Protein AF-D2W0H5-F1 (afdb_monomer)

Organism: Naegleria gruberi (NCBI:txid5762)

Foldseek 3Di:
DDDDDDDDDDDDDDDDDDDDDDDDDDDDDDDDDDDPPPPPPDDPPVQDPPPPDVDRDRDDPAPLQVCLPDPVSLVVVVVVLVVLLVVQLVVVCVVCVVPHHDDPLNSLLVSLLVSLLCCLVVLCCQAPVDFDGPPCPPPPDDPRRQHGNLCPHPSNDPPDPSLVSSLVVSVVSLVSSCVSNDPPVVSNVVSVVSSCVSNVCSDPVCNVPDVPPPPD

Secondary structure (DSSP, 8-state):
----------------------------------------S------------SS-------TTTHHHHSHHHHHHHHHHHHHHHHHHHHHHHHHHHHHS---HHHHHHHHHHHHHHHHHHHHHIIIII-BS-TT--STT--GGGGSBHHHHGGGG-TT-HHHHHHHHHHHHHHHHHHHHHTT-HHHHHHHHHHHHHHHHHHSGGGTT--TT-TT-

Nearest PDB structures (foldseek):
  7k0q-assembly1_D  TM=8.869E-01  e=2.406E-07  Homo sapiens
  7yj2-assembly1_D  TM=8.965E-01  e=3.406E-07  Homo sapiens
  7yjk-assembly1_D  TM=8.860E-01  e=7.170E-07  Arabidopsis thaliana
  7k0m-assembly1_D  TM=8.286E-01  e=5.594E-07  Homo sapiens
  7cqk-assembly1_A  TM=8.767E-01  e=5.657E-05  Homo sapiens

Sequence (216 aa):
MRKNLTVNTSPSNNSSSSNLDVPAGTSPTHSPSLFKSQMTRSESQSFLTISATNEGEIVSTNFNVQPFGATVAWVVYGLVIALAYWAIHFALVLYGKAFGDLQDTTRKVYTWTILNLLHSLITFVLFHWKKGSPYDYSMGYNDHSRLTLWEQLDDQKQFTPTRKFMFVVPCVLLLLTSYFVGDNMLLLFVNVVATVVVVLAKLPSFHKRRIFGINK

Structure (mmCIF, N/CA/C/O backbone):
data_AF-D2W0H5-F1
#
_entry.id   AF-D2W0H5-F1
#
loop_
_atom_site.group_PDB
_atom_site.id
_atom_site.type_symbol
_atom_site.label_atom_id
_atom_site.label_alt_id
_atom_site.label_comp_id
_atom_site.label_asym_id
_atom_site.label_entity_id
_atom_site.label_seq_id
_atom_site.pdbx_PDB_ins_code
_atom_site.Cartn_x
_atom_site.Cartn_y
_atom_site.Cartn_z
_atom_site.occupancy
_atom_site.B_iso_or_equiv
_atom_site.auth_seq_id
_atom_site.auth_comp_id
_atom_site.auth_asym_id
_atom_site.auth_atom_id
_atom_site.pdbx_PDB_model_num
ATOM 1 N N . MET A 1 1 ? 33.669 42.040 -51.171 1.00 41.09 1 MET A N 1
ATOM 2 C CA . MET A 1 1 ? 33.643 40.561 -51.247 1.00 41.09 1 MET A CA 1
ATOM 3 C C . MET A 1 1 ? 34.887 40.089 -51.991 1.00 41.09 1 MET A C 1
ATOM 5 O O . MET A 1 1 ? 35.199 40.653 -53.031 1.00 41.09 1 MET A O 1
ATOM 9 N N . ARG A 1 2 ? 35.652 39.167 -51.391 1.00 37.50 2 ARG A N 1
ATOM 10 C CA . ARG A 1 2 ? 36.972 38.687 -51.848 1.00 37.50 2 ARG A CA 1
ATOM 11 C C . ARG A 1 2 ? 36.876 37.838 -53.124 1.00 37.50 2 ARG A C 1
ATOM 13 O O . ARG A 1 2 ? 35.953 37.045 -53.262 1.00 37.50 2 ARG A O 1
ATOM 20 N N . LYS A 1 3 ? 37.882 37.988 -53.994 1.00 39.03 3 LYS A N 1
ATOM 21 C CA . LYS A 1 3 ? 38.249 37.070 -55.085 1.00 39.03 3 LYS A CA 1
ATOM 22 C C . LYS A 1 3 ? 38.906 35.797 -54.530 1.00 39.03 3 LYS A C 1
ATOM 24 O O . LYS A 1 3 ? 39.542 35.878 -53.479 1.00 39.03 3 LYS A O 1
ATOM 29 N N . ASN A 1 4 ? 38.779 34.696 -55.281 1.00 32.81 4 ASN A N 1
ATOM 30 C CA . ASN A 1 4 ? 39.801 33.690 -55.664 1.00 32.81 4 ASN A CA 1
ATOM 31 C C . ASN A 1 4 ? 39.071 32.362 -55.953 1.00 32.81 4 ASN A C 1
ATOM 33 O O . ASN A 1 4 ? 38.371 31.863 -55.084 1.00 32.81 4 ASN A O 1
ATOM 37 N N . LEU A 1 5 ? 38.959 31.899 -57.202 1.00 36.62 5 LEU A N 1
ATOM 38 C CA . LEU A 1 5 ? 39.940 31.336 -58.154 1.00 36.62 5 LEU A CA 1
ATOM 39 C C . LEU A 1 5 ? 39.735 29.811 -58.280 1.00 36.62 5 LEU A C 1
ATOM 41 O O . LEU A 1 5 ? 39.831 29.054 -57.324 1.00 36.62 5 LEU A O 1
ATOM 45 N N . THR A 1 6 ? 39.392 29.457 -59.514 1.00 37.97 6 THR A N 1
ATOM 46 C CA . THR A 1 6 ? 39.113 28.186 -60.200 1.00 37.97 6 THR A CA 1
ATOM 47 C C . THR A 1 6 ? 40.138 27.062 -60.044 1.00 37.97 6 THR A C 1
ATOM 49 O O . THR A 1 6 ? 41.326 27.361 -60.092 1.00 37.97 6 THR A O 1
ATOM 52 N N . VAL A 1 7 ? 39.683 25.798 -60.126 1.00 38.97 7 VAL A N 1
ATOM 53 C CA . VAL A 1 7 ? 40.327 24.722 -60.920 1.00 38.97 7 VAL A CA 1
ATOM 54 C C . VAL A 1 7 ? 39.250 23.789 -61.528 1.00 38.97 7 VAL A C 1
ATOM 56 O O . VAL A 1 7 ? 38.402 23.264 -60.814 1.00 38.97 7 VAL A O 1
ATOM 59 N N . ASN A 1 8 ? 39.305 23.651 -62.863 1.00 33.16 8 ASN A N 1
ATOM 60 C CA . ASN A 1 8 ? 38.587 22.727 -63.771 1.00 33.16 8 ASN A CA 1
ATOM 61 C C . ASN A 1 8 ? 39.071 21.261 -63.580 1.00 33.16 8 ASN A C 1
ATOM 63 O O . ASN A 1 8 ? 40.156 21.074 -63.050 1.00 33.16 8 ASN A O 1
ATOM 67 N N . THR A 1 9 ? 38.390 20.176 -63.980 1.00 35.69 9 THR A N 1
ATOM 68 C CA . THR A 1 9 ? 37.996 19.791 -65.355 1.00 35.69 9 THR A CA 1
ATOM 69 C C . THR A 1 9 ? 37.008 18.606 -65.375 1.00 35.69 9 THR A C 1
ATOM 71 O O . THR A 1 9 ? 36.999 17.752 -64.494 1.00 35.69 9 THR A O 1
ATOM 74 N N . SER A 1 10 ? 36.208 18.575 -66.445 1.00 36.94 10 SER A N 1
ATOM 75 C CA . SER A 1 10 ? 35.227 17.559 -66.867 1.00 36.94 10 SER A CA 1
ATOM 76 C C . SER A 1 10 ? 35.855 16.317 -67.555 1.00 36.94 10 SER A C 1
ATOM 78 O O . SER A 1 10 ? 37.063 16.314 -67.794 1.00 36.94 10 SER A O 1
ATOM 80 N N . PRO A 1 11 ? 35.058 15.266 -67.872 1.00 51.06 11 PRO A N 1
ATOM 81 C CA . PRO A 1 11 ? 35.504 13.875 -68.014 1.00 51.06 11 PRO A CA 1
ATOM 82 C C . PRO A 1 11 ? 35.737 13.435 -69.470 1.00 51.06 11 PRO A C 1
ATOM 84 O O . PRO A 1 11 ? 35.263 14.079 -70.405 1.00 51.06 11 PRO A O 1
ATOM 87 N N . SER A 1 12 ? 36.378 12.279 -69.673 1.00 32.50 12 SER A N 1
ATOM 88 C CA . SER A 1 12 ? 36.356 11.585 -70.966 1.00 32.50 12 SER A CA 1
ATOM 89 C C . SER A 1 12 ? 36.262 10.062 -70.829 1.00 32.50 12 SER A C 1
ATOM 91 O O . SER A 1 12 ? 36.906 9.423 -70.001 1.00 32.50 12 SER A O 1
ATOM 93 N N . ASN A 1 13 ? 35.382 9.523 -71.671 1.00 31.33 13 ASN A N 1
ATOM 94 C CA . ASN A 1 13 ? 35.029 8.126 -71.864 1.00 31.33 13 ASN A CA 1
ATOM 95 C C . ASN A 1 13 ? 36.021 7.387 -72.783 1.00 31.33 13 ASN A C 1
ATOM 97 O O . ASN A 1 13 ? 36.498 7.954 -73.760 1.00 31.33 13 ASN A O 1
ATOM 101 N N . ASN A 1 14 ? 36.089 6.074 -72.543 1.00 31.95 14 ASN A N 1
ATOM 102 C CA . ASN A 1 14 ? 36.120 4.952 -73.493 1.00 31.95 14 ASN A CA 1
ATOM 103 C C . ASN A 1 14 ? 37.321 4.634 -74.403 1.00 31.95 14 ASN A C 1
ATOM 105 O O . ASN A 1 14 ? 37.997 5.484 -74.969 1.00 31.95 14 ASN A O 1
ATOM 109 N N . SER A 1 15 ? 37.360 3.315 -74.667 1.00 29.75 15 SER A N 1
ATOM 110 C CA . SER A 1 15 ? 38.155 2.504 -75.605 1.00 29.75 15 SER A CA 1
ATOM 111 C C . SER A 1 15 ? 39.581 2.199 -75.123 1.00 29.75 15 SER A C 1
ATOM 113 O O . SER A 1 15 ? 40.306 3.085 -74.704 1.00 29.75 15 SER A O 1
ATOM 115 N N . SER A 1 16 ? 40.066 0.955 -75.114 1.00 30.39 16 SER A N 1
ATOM 116 C CA . SER A 1 16 ? 40.042 0.003 -76.228 1.00 30.39 16 SER A CA 1
ATOM 117 C C . SER A 1 16 ? 40.361 -1.432 -75.775 1.00 30.39 16 SER A C 1
ATOM 119 O O . SER A 1 16 ? 41.092 -1.653 -74.816 1.00 30.39 16 SER A O 1
ATOM 121 N N . SER A 1 17 ? 39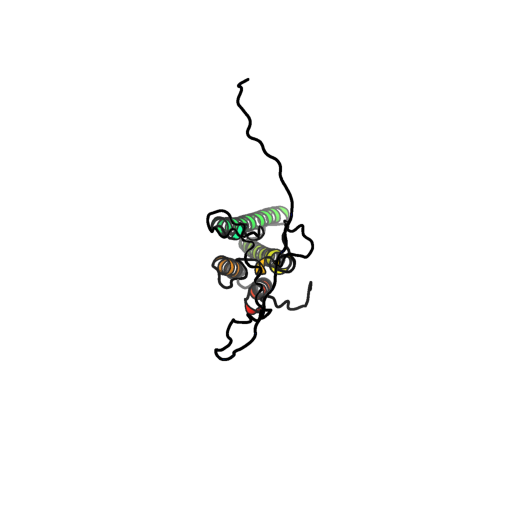.835 -2.390 -76.532 1.00 32.34 17 SER A N 1
ATOM 122 C CA . SER A 1 17 ? 40.118 -3.830 -76.552 1.00 32.34 17 SER A CA 1
ATOM 123 C C . SER A 1 17 ? 41.554 -4.198 -76.957 1.00 32.34 17 SER A C 1
ATOM 125 O O . SER A 1 17 ? 42.107 -3.543 -77.837 1.00 32.34 17 SER A O 1
ATOM 127 N N . SER A 1 18 ? 42.087 -5.327 -76.463 1.00 31.36 18 SER A N 1
ATOM 128 C CA . SER A 1 18 ? 42.825 -6.314 -77.288 1.00 31.36 18 SER A CA 1
ATOM 129 C C . SER A 1 18 ? 43.210 -7.605 -76.529 1.00 31.36 18 SER A C 1
ATOM 131 O O . SER A 1 18 ? 43.764 -7.539 -75.440 1.00 31.36 18 SER A O 1
ATOM 133 N N . ASN A 1 19 ? 42.923 -8.739 -77.193 1.00 29.86 19 ASN A N 1
ATOM 134 C CA . ASN A 1 19 ? 43.661 -10.020 -77.301 1.00 29.86 19 ASN A CA 1
ATOM 135 C C . ASN A 1 19 ? 43.874 -10.890 -76.036 1.00 29.86 19 ASN A C 1
ATOM 137 O O . ASN A 1 19 ? 44.466 -10.459 -75.059 1.00 29.86 19 ASN A O 1
ATOM 141 N N . LEU A 1 20 ? 43.229 -12.068 -75.951 1.00 33.28 20 LEU A N 1
ATOM 142 C CA . LEU A 1 20 ? 43.672 -13.402 -76.438 1.00 33.28 20 LEU A CA 1
ATOM 143 C C . LEU A 1 20 ? 44.915 -13.938 -75.703 1.00 33.28 20 LEU A C 1
ATOM 145 O O . LEU A 1 20 ? 46.007 -13.442 -75.930 1.00 33.28 20 LEU A O 1
ATOM 149 N N . ASP A 1 21 ? 44.726 -14.948 -74.839 1.00 32.62 21 ASP A N 1
ATOM 150 C CA . ASP A 1 21 ? 45.320 -16.291 -74.998 1.00 32.62 21 ASP A CA 1
ATOM 151 C C . ASP A 1 21 ? 45.020 -17.211 -73.795 1.00 32.62 21 ASP A C 1
ATOM 153 O O . ASP A 1 21 ? 45.112 -16.827 -72.631 1.00 32.62 21 ASP A O 1
ATOM 157 N N . VAL A 1 22 ? 44.649 -18.456 -74.107 1.00 40.16 22 VAL A N 1
ATOM 158 C CA . VAL A 1 22 ? 44.476 -19.593 -73.186 1.00 40.16 22 VAL A CA 1
ATOM 159 C C . VAL A 1 22 ? 45.555 -20.621 -73.529 1.00 40.16 22 VAL A C 1
ATOM 161 O O . VAL A 1 22 ? 45.754 -20.909 -74.709 1.00 40.16 22 VAL A O 1
ATOM 164 N N . PRO A 1 23 ? 46.191 -21.254 -72.527 1.00 44.06 23 PRO A N 1
ATOM 165 C CA . PRO A 1 23 ? 46.254 -22.715 -72.557 1.00 44.06 23 PRO A CA 1
ATOM 166 C C . PRO A 1 23 ? 46.017 -23.380 -71.190 1.00 44.06 23 PRO A C 1
ATOM 168 O O . PRO A 1 23 ? 46.121 -22.782 -70.123 1.00 44.06 23 PRO A O 1
ATOM 171 N N . ALA A 1 24 ? 45.652 -24.657 -71.274 1.00 33.66 24 ALA A N 1
ATOM 172 C CA . ALA A 1 24 ? 45.162 -25.518 -70.208 1.00 33.66 24 ALA A CA 1
ATOM 173 C C . ALA A 1 24 ? 46.262 -26.210 -69.376 1.00 33.66 24 ALA A C 1
ATOM 175 O O . ALA A 1 24 ? 47.327 -26.532 -69.894 1.00 33.66 24 ALA A O 1
ATOM 176 N N . GLY A 1 25 ? 45.906 -26.592 -68.139 1.00 29.30 25 GLY A N 1
ATOM 177 C CA . GLY A 1 25 ? 46.403 -27.817 -67.497 1.00 29.30 25 GLY A CA 1
ATOM 178 C C . GLY A 1 25 ? 47.062 -27.657 -66.124 1.00 29.30 25 GLY A C 1
ATOM 179 O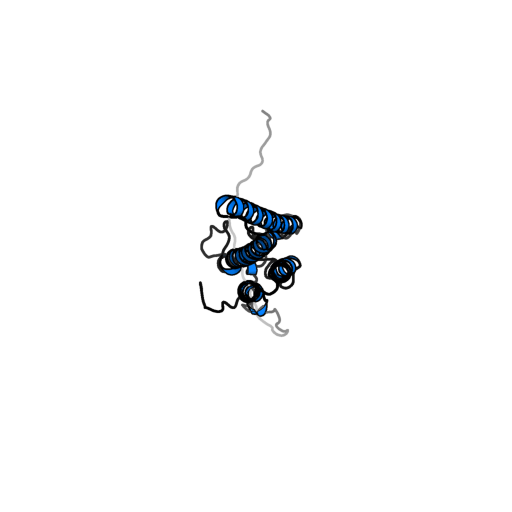 O . GLY A 1 25 ? 48.218 -27.264 -66.051 1.00 29.30 25 GLY A O 1
ATOM 180 N N . THR A 1 26 ? 46.348 -28.048 -65.055 1.00 31.11 26 THR A N 1
ATOM 181 C CA . THR A 1 26 ? 46.744 -28.995 -63.974 1.00 31.11 26 THR A CA 1
ATOM 182 C C . THR A 1 26 ? 45.921 -28.769 -62.687 1.00 31.11 26 THR A C 1
ATOM 184 O O . THR A 1 26 ? 45.665 -27.653 -62.256 1.00 31.11 26 THR A O 1
ATOM 187 N N . SER A 1 27 ? 45.465 -29.864 -62.079 1.00 32.44 27 SER A N 1
ATOM 188 C CA . SER A 1 27 ? 44.994 -30.013 -60.683 1.00 32.44 27 SER A CA 1
ATOM 189 C C . SER A 1 27 ? 45.917 -31.068 -60.032 1.00 32.44 27 SER A C 1
ATOM 191 O O . SER A 1 27 ? 46.478 -31.839 -60.818 1.00 32.44 27 SER A O 1
ATOM 193 N N . PRO A 1 28 ? 46.092 -31.200 -58.688 1.00 43.84 28 PRO A N 1
ATOM 194 C CA . PRO A 1 28 ? 45.080 -31.027 -57.630 1.00 43.84 28 PRO A CA 1
ATOM 195 C C . PRO A 1 28 ? 45.593 -30.461 -56.266 1.00 43.84 28 PRO A C 1
ATOM 197 O O . PRO A 1 28 ? 46.730 -30.028 -56.135 1.00 43.84 28 PRO A O 1
ATOM 200 N N . THR A 1 29 ? 44.726 -30.554 -55.238 1.00 28.69 29 THR A N 1
ATOM 201 C CA . THR A 1 29 ? 44.939 -30.513 -53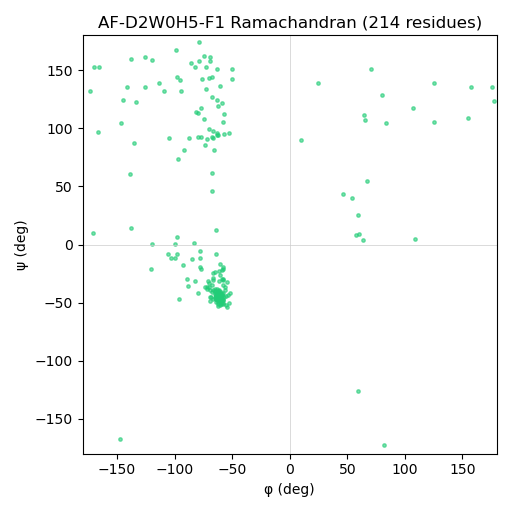.762 1.00 28.69 29 THR A CA 1
ATOM 202 C C . THR A 1 29 ? 45.045 -29.160 -53.030 1.00 28.69 29 THR A C 1
ATOM 204 O O . THR A 1 29 ? 46.086 -28.525 -53.033 1.00 28.69 29 THR A O 1
ATOM 207 N N . HIS A 1 30 ? 43.981 -28.754 -52.309 1.00 32.78 30 HIS A N 1
ATOM 208 C CA . HIS A 1 30 ? 43.869 -28.831 -50.833 1.00 32.78 30 HIS A CA 1
ATOM 209 C C . HIS A 1 30 ? 42.537 -28.219 -50.312 1.00 32.78 30 HIS A C 1
ATOM 211 O O . HIS A 1 30 ? 42.208 -27.074 -50.585 1.00 32.78 30 HIS A O 1
ATOM 217 N N . SER A 1 31 ? 41.797 -29.061 -49.582 1.00 33.50 31 SER A N 1
ATOM 218 C CA . SER A 1 31 ? 40.722 -28.910 -48.576 1.00 33.50 31 SER A CA 1
ATOM 219 C C . SER A 1 31 ? 39.784 -27.676 -48.478 1.00 33.50 31 SER A C 1
ATOM 221 O O . SER A 1 31 ? 40.233 -26.533 -48.467 1.00 33.50 31 SER A O 1
ATOM 223 N N . PRO A 1 32 ? 38.472 -27.908 -48.226 1.00 46.28 32 PRO A N 1
ATOM 224 C CA . PRO A 1 32 ? 37.462 -26.877 -47.995 1.00 46.28 32 PRO A CA 1
ATOM 225 C C . PRO A 1 32 ? 37.264 -26.589 -46.496 1.00 46.28 32 PRO A C 1
ATOM 227 O O . PRO A 1 32 ? 37.025 -27.507 -45.717 1.00 46.28 32 PRO A O 1
ATOM 230 N N . SER A 1 33 ? 37.248 -25.321 -46.083 1.00 37.06 33 SER A N 1
ATOM 231 C CA . SER A 1 33 ? 36.537 -24.911 -44.860 1.00 37.06 33 SER A CA 1
ATOM 232 C C . SER A 1 33 ? 36.392 -23.393 -44.791 1.00 37.06 33 SER A C 1
ATOM 234 O O . SER A 1 33 ? 37.280 -22.693 -44.315 1.00 37.06 33 SER A O 1
ATOM 236 N N . LEU A 1 34 ? 35.239 -22.874 -45.207 1.00 36.91 34 LEU A N 1
ATOM 237 C CA . LEU A 1 34 ? 34.776 -21.571 -44.738 1.00 36.91 34 LEU A CA 1
ATOM 238 C C . LEU A 1 34 ? 33.299 -21.694 -44.385 1.00 36.91 34 LEU A C 1
ATOM 240 O O . LEU A 1 34 ? 32.398 -21.583 -45.210 1.00 36.91 34 LEU A O 1
ATOM 244 N N . PHE A 1 35 ? 33.130 -22.090 -43.125 1.00 37.34 35 PHE A N 1
ATOM 245 C CA . PHE A 1 35 ? 32.009 -21.859 -42.228 1.00 37.34 35 PHE A CA 1
ATOM 246 C C . PHE A 1 35 ? 30.767 -21.246 -42.892 1.00 37.34 35 PHE A C 1
ATOM 248 O O . PHE A 1 35 ? 30.565 -20.032 -42.924 1.00 37.34 35 PHE A O 1
ATOM 255 N N . LYS A 1 36 ? 29.878 -22.118 -43.373 1.00 38.12 36 LYS A N 1
ATOM 256 C CA . LYS A 1 36 ? 28.473 -21.773 -43.565 1.00 38.12 36 LYS A CA 1
ATOM 257 C C . LYS A 1 36 ? 27.906 -21.546 -42.165 1.00 38.12 36 LYS A C 1
ATOM 259 O O . LYS A 1 36 ? 27.506 -22.503 -41.510 1.00 38.12 36 LYS A O 1
ATOM 264 N N . SER A 1 37 ? 27.946 -20.302 -41.684 1.00 37.09 37 SER A N 1
ATOM 265 C CA . SER A 1 37 ? 27.249 -19.917 -40.458 1.00 37.09 37 SER A CA 1
ATOM 266 C C . SER A 1 37 ? 25.758 -20.135 -40.702 1.00 37.09 37 SER A C 1
ATOM 268 O O . SER A 1 37 ? 25.075 -19.322 -41.327 1.00 37.09 37 SER A O 1
ATOM 270 N N . GLN A 1 38 ? 25.276 -21.313 -40.310 1.00 35.78 38 GLN A N 1
ATOM 271 C CA . GLN A 1 38 ? 23.863 -21.568 -40.118 1.00 35.78 38 GLN A CA 1
ATOM 272 C C . GLN A 1 38 ? 23.390 -20.556 -39.080 1.00 35.78 38 GLN A C 1
ATOM 274 O O . GLN A 1 38 ? 23.675 -20.700 -37.896 1.00 35.78 38 GLN A O 1
ATOM 279 N N . MET A 1 39 ? 22.661 -19.532 -39.522 1.00 41.72 39 MET A N 1
ATOM 280 C CA . MET A 1 39 ? 21.805 -18.778 -38.618 1.00 41.72 39 MET A CA 1
ATOM 281 C C . MET A 1 39 ? 20.736 -19.741 -38.101 1.00 41.72 39 MET A C 1
ATOM 283 O O . MET A 1 39 ? 19.708 -19.973 -38.742 1.00 41.72 39 MET A O 1
ATOM 287 N N . THR A 1 40 ? 20.992 -20.331 -36.940 1.00 36.47 40 THR A N 1
ATOM 288 C CA . THR A 1 40 ? 19.966 -20.941 -36.109 1.00 36.47 40 THR A CA 1
ATOM 289 C C . THR A 1 40 ? 19.070 -19.820 -35.596 1.00 36.47 40 THR A C 1
ATOM 291 O O . THR A 1 40 ? 19.353 -19.095 -34.649 1.00 36.47 40 THR A O 1
ATOM 294 N N . ARG A 1 41 ? 17.957 -19.656 -36.303 1.00 51.44 41 ARG A N 1
ATOM 295 C CA . ARG A 1 41 ? 16.782 -18.881 -35.917 1.00 51.44 41 ARG A CA 1
ATOM 296 C C . ARG A 1 41 ? 16.295 -19.324 -34.530 1.00 51.44 41 ARG A C 1
ATOM 298 O O . ARG A 1 41 ? 15.555 -20.297 -34.461 1.00 51.44 41 ARG A O 1
ATOM 305 N N . SER A 1 42 ? 16.688 -18.628 -33.456 1.00 44.44 42 SER A N 1
ATOM 306 C CA . SER A 1 42 ? 15.999 -18.684 -32.148 1.00 44.44 42 SER A CA 1
ATOM 307 C C . SER A 1 42 ? 16.450 -17.656 -31.086 1.00 44.44 42 SER A C 1
ATOM 309 O O . SER A 1 42 ? 16.034 -17.788 -29.940 1.00 44.44 42 SER A O 1
ATOM 311 N N . GLU A 1 43 ? 17.263 -16.638 -31.379 1.00 48.19 43 GLU A N 1
ATOM 312 C CA . GLU A 1 43 ? 17.724 -15.708 -30.324 1.00 48.19 43 GLU A CA 1
ATOM 313 C C . GLU A 1 43 ? 17.723 -14.248 -30.776 1.00 48.19 43 GLU A C 1
ATOM 315 O O . GLU A 1 43 ? 18.735 -13.557 -30.778 1.00 48.19 43 GLU A O 1
ATOM 320 N N . SER A 1 44 ? 16.548 -13.743 -31.141 1.00 39.47 44 SER A N 1
ATOM 321 C CA . SER A 1 44 ? 16.323 -12.299 -31.221 1.00 39.47 44 SER A CA 1
ATOM 322 C C . SER A 1 44 ? 15.655 -11.849 -29.928 1.00 39.47 44 SER A C 1
ATOM 324 O O . SER A 1 44 ? 14.458 -11.594 -29.875 1.00 39.47 44 SER A O 1
ATOM 326 N N . GLN A 1 45 ? 16.451 -11.810 -28.861 1.00 42.75 45 GLN A N 1
ATOM 327 C CA . GLN A 1 45 ? 16.211 -10.906 -27.745 1.00 42.75 45 GLN A CA 1
ATOM 328 C C . GLN A 1 45 ? 16.334 -9.487 -28.313 1.00 42.75 45 GLN A C 1
ATOM 330 O O . GLN A 1 45 ? 17.438 -8.965 -28.457 1.00 42.75 45 GLN A O 1
ATOM 335 N N . SER A 1 46 ? 15.219 -8.864 -28.683 1.00 44.12 46 SER A N 1
ATOM 336 C CA . SER A 1 46 ? 15.100 -7.417 -28.918 1.00 44.12 46 SER A CA 1
ATOM 337 C C . SER A 1 46 ? 15.265 -6.687 -27.581 1.00 44.12 46 SER A C 1
ATOM 339 O O . SER A 1 46 ? 14.350 -6.062 -27.061 1.00 44.12 46 SER A O 1
ATOM 341 N N . PHE A 1 47 ? 16.437 -6.847 -26.971 1.00 48.75 47 PHE A N 1
ATOM 342 C CA . PHE A 1 47 ? 16.747 -6.362 -25.633 1.00 48.75 47 PHE A CA 1
ATOM 343 C C . PHE A 1 47 ? 17.378 -4.967 -25.653 1.00 48.75 47 PHE A C 1
ATOM 345 O O . PHE A 1 47 ? 17.343 -4.286 -24.641 1.00 48.75 47 PHE A O 1
ATOM 352 N N . LEU A 1 48 ? 17.912 -4.479 -26.774 1.00 43.44 48 LEU A N 1
ATOM 353 C CA . LEU A 1 48 ? 18.554 -3.165 -26.808 1.00 43.44 48 LEU A CA 1
ATOM 354 C C . LEU A 1 48 ? 18.333 -2.500 -28.166 1.00 43.44 48 LEU A C 1
ATOM 356 O O . LEU A 1 48 ? 19.000 -2.831 -29.145 1.00 43.44 48 LEU A O 1
ATOM 360 N N . THR A 1 49 ? 17.443 -1.511 -28.234 1.00 43.97 49 THR A N 1
ATOM 361 C CA . THR A 1 49 ? 17.625 -0.444 -29.223 1.00 43.97 49 THR A CA 1
ATOM 362 C C . THR A 1 49 ? 18.794 0.391 -28.723 1.00 43.97 49 THR A C 1
ATOM 364 O O . THR A 1 49 ? 18.626 1.288 -27.902 1.00 43.97 49 THR A O 1
ATOM 367 N N . ILE A 1 50 ? 19.997 0.027 -29.163 1.00 48.59 50 ILE A N 1
ATOM 368 C CA . ILE A 1 50 ? 21.217 0.795 -28.931 1.00 48.59 50 ILE A CA 1
ATOM 369 C C . ILE A 1 50 ? 21.070 2.095 -29.725 1.00 48.59 50 ILE A C 1
ATOM 371 O O . ILE A 1 50 ? 21.398 2.154 -30.909 1.00 48.59 50 ILE A O 1
ATOM 375 N N . SER A 1 51 ? 20.556 3.146 -29.091 1.00 45.91 51 SER A N 1
ATOM 376 C CA . SER A 1 51 ? 20.869 4.500 -29.533 1.00 45.91 51 SER A CA 1
ATOM 377 C C . SER A 1 51 ? 22.333 4.713 -29.184 1.00 45.91 51 SER A C 1
ATOM 379 O O . SER A 1 51 ? 22.670 4.919 -28.025 1.00 45.91 51 SER A O 1
ATOM 381 N N . ALA A 1 52 ? 23.208 4.561 -30.175 1.00 44.34 52 ALA A N 1
ATOM 382 C CA . ALA A 1 52 ? 24.634 4.812 -30.044 1.00 44.34 52 ALA A CA 1
ATOM 383 C C . ALA A 1 52 ? 24.870 6.309 -29.778 1.00 44.34 52 ALA A C 1
ATOM 385 O O . ALA A 1 52 ? 25.155 7.086 -30.685 1.00 44.34 52 ALA A O 1
ATOM 386 N N . THR A 1 53 ? 24.708 6.733 -28.530 1.00 48.09 53 THR A N 1
ATOM 387 C CA . THR A 1 53 ? 25.426 7.886 -27.995 1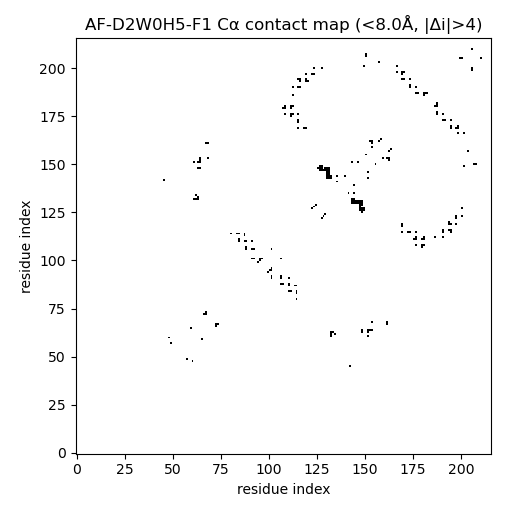.00 48.09 53 THR A CA 1
ATOM 388 C C . THR A 1 53 ? 26.852 7.425 -27.711 1.00 48.09 53 THR A C 1
ATOM 390 O O . THR A 1 53 ? 27.063 6.281 -27.322 1.00 48.09 53 THR A O 1
ATOM 393 N N . ASN A 1 54 ? 27.848 8.276 -27.961 1.00 49.59 54 ASN A N 1
ATOM 394 C CA . ASN A 1 54 ? 29.281 7.929 -27.963 1.00 49.59 54 ASN A CA 1
ATOM 395 C C . ASN A 1 54 ? 29.864 7.475 -26.604 1.00 49.59 54 ASN A C 1
ATOM 397 O O . ASN A 1 54 ? 31.074 7.344 -26.459 1.00 49.59 54 ASN A O 1
ATOM 401 N N . GLU A 1 55 ? 29.015 7.195 -25.628 1.00 57.03 55 GLU A N 1
ATOM 402 C CA . GLU A 1 55 ? 29.336 6.629 -24.330 1.00 57.03 55 GLU A CA 1
ATOM 403 C C . GLU A 1 55 ? 28.316 5.511 -24.113 1.00 57.03 55 GLU A C 1
ATOM 405 O O . GLU A 1 55 ? 27.120 5.757 -24.247 1.00 57.03 55 GLU A O 1
ATOM 410 N N . GLY A 1 56 ? 28.773 4.275 -23.890 1.00 51.78 56 GLY A N 1
ATOM 411 C CA . GLY A 1 56 ? 27.959 3.049 -23.855 1.00 51.78 56 GLY A CA 1
ATOM 412 C C . GLY A 1 56 ? 26.967 2.946 -22.688 1.00 51.78 56 GLY A C 1
ATOM 413 O O . GLY A 1 56 ? 26.900 1.911 -22.027 1.00 51.78 56 GLY A O 1
ATOM 414 N N . GLU A 1 57 ? 26.218 4.009 -22.413 1.00 49.97 57 GLU A N 1
ATOM 415 C CA . GLU A 1 57 ? 25.167 4.077 -21.413 1.00 49.97 57 GLU A CA 1
ATOM 416 C C . GLU A 1 57 ? 23.910 3.371 -21.934 1.00 49.97 57 GLU A C 1
ATOM 418 O O . GLU A 1 57 ? 23.302 3.756 -22.935 1.00 49.97 57 GLU A O 1
ATOM 423 N N . ILE A 1 58 ? 23.509 2.302 -21.245 1.00 55.12 58 ILE A N 1
ATOM 424 C CA . ILE A 1 58 ? 22.256 1.603 -21.528 1.00 55.12 58 ILE A CA 1
ATOM 425 C C . ILE A 1 58 ? 21.109 2.434 -20.947 1.00 55.12 58 ILE A C 1
ATOM 427 O O . ILE A 1 58 ? 20.747 2.290 -19.780 1.00 55.12 58 ILE A O 1
ATOM 431 N N . VAL A 1 59 ? 20.528 3.310 -21.765 1.00 56.72 59 VAL A N 1
ATOM 432 C CA . VAL A 1 59 ? 19.307 4.043 -21.411 1.00 56.72 59 VAL A CA 1
ATOM 433 C C . VAL A 1 59 ? 18.101 3.142 -21.671 1.00 56.72 59 VAL A C 1
ATOM 435 O O . VAL A 1 59 ? 17.794 2.807 -22.816 1.00 56.72 59 VAL A O 1
ATOM 438 N N . SER A 1 60 ? 17.387 2.743 -20.615 1.00 58.69 60 SER A N 1
ATOM 439 C CA . SER A 1 60 ? 16.148 1.972 -20.759 1.00 58.69 60 SER A CA 1
ATOM 440 C C . SER A 1 60 ? 15.094 2.798 -21.513 1.00 58.69 60 SER A C 1
ATOM 442 O O . SER A 1 60 ? 14.653 3.846 -21.028 1.00 58.69 60 SER A O 1
ATOM 444 N N . THR A 1 61 ? 14.642 2.316 -22.670 1.00 64.00 61 THR A N 1
ATOM 445 C CA . THR A 1 61 ? 13.628 2.988 -23.507 1.00 64.00 61 THR A CA 1
ATOM 446 C C . THR A 1 61 ? 12.198 2.806 -22.984 1.00 64.00 61 THR A C 1
ATOM 448 O O . THR A 1 61 ? 11.259 3.414 -23.499 1.00 64.00 61 THR A O 1
ATOM 451 N N . ASN A 1 62 ? 12.005 1.992 -21.939 1.00 69.75 62 ASN A N 1
ATOM 452 C CA . ASN A 1 62 ? 10.699 1.760 -21.336 1.00 69.75 62 ASN A CA 1
ATOM 453 C C . ASN A 1 62 ? 10.368 2.804 -20.254 1.00 69.75 62 ASN A C 1
ATOM 455 O O . ASN A 1 62 ? 10.634 2.618 -19.065 1.00 69.75 62 ASN A O 1
ATOM 459 N N . PHE A 1 63 ? 9.705 3.883 -20.670 1.00 74.75 63 PHE A N 1
ATOM 460 C CA . PHE A 1 63 ? 9.257 4.969 -19.791 1.00 74.75 63 PHE A CA 1
ATOM 461 C C . PHE A 1 63 ? 8.304 4.537 -18.661 1.00 74.75 63 PHE A C 1
ATOM 463 O O . PHE A 1 63 ? 8.237 5.217 -17.640 1.00 74.75 63 PHE A O 1
ATOM 470 N N . ASN A 1 64 ? 7.605 3.400 -18.775 1.00 75.38 64 ASN A N 1
ATOM 471 C CA . ASN A 1 64 ? 6.678 2.940 -17.732 1.00 75.38 64 ASN A CA 1
ATOM 472 C C . ASN A 1 64 ? 7.365 2.556 -16.428 1.00 75.38 64 ASN A C 1
ATOM 474 O O . ASN A 1 64 ? 6.754 2.615 -15.361 1.00 75.38 64 ASN A O 1
ATOM 478 N N . VAL A 1 65 ? 8.603 2.074 -16.533 1.00 76.94 65 VAL A N 1
ATOM 479 C CA . VAL A 1 65 ? 9.341 1.504 -15.403 1.00 76.94 65 VAL A CA 1
ATOM 480 C C . VAL A 1 65 ? 10.393 2.461 -14.856 1.00 76.94 65 VAL A C 1
ATOM 482 O O . VAL A 1 65 ? 10.864 2.264 -13.738 1.00 76.94 65 VAL A O 1
ATOM 485 N N . GLN A 1 66 ? 10.685 3.544 -15.585 1.00 78.88 66 GLN A N 1
ATOM 486 C CA . GLN A 1 66 ? 11.601 4.602 -15.154 1.00 78.88 66 GLN A CA 1
ATOM 487 C C . GLN A 1 66 ? 11.279 5.155 -13.758 1.00 78.88 66 GLN A C 1
ATOM 489 O O . GLN A 1 66 ? 12.214 5.287 -12.964 1.00 78.88 66 GLN A O 1
ATOM 494 N N . PRO A 1 67 ? 10.002 5.387 -13.376 1.00 78.88 67 PRO A N 1
ATOM 495 C CA . PRO A 1 67 ? 9.688 5.856 -12.034 1.00 78.88 67 PRO A CA 1
ATOM 496 C C . PRO A 1 67 ? 10.113 4.904 -10.923 1.00 78.88 67 PRO A C 1
ATOM 498 O O . PRO A 1 67 ? 10.138 5.356 -9.794 1.00 78.88 67 PRO A O 1
ATOM 501 N N . PHE A 1 68 ? 10.414 3.627 -11.195 1.00 77.00 68 PHE A N 1
ATOM 502 C CA . PHE A 1 68 ? 10.789 2.623 -10.191 1.00 77.00 68 PHE A CA 1
ATOM 503 C C . PHE A 1 68 ? 12.298 2.369 -10.086 1.00 77.00 68 PHE A C 1
ATOM 505 O O . PHE A 1 68 ? 12.727 1.712 -9.136 1.00 77.00 68 PHE A O 1
ATOM 512 N N . GLY A 1 69 ? 13.093 2.870 -11.039 1.00 70.94 69 GLY A N 1
ATOM 513 C CA . GLY A 1 69 ? 14.543 2.649 -11.091 1.00 70.94 69 GLY A CA 1
ATOM 514 C C . GLY A 1 69 ? 15.348 3.520 -10.122 1.00 70.94 69 GLY A C 1
ATOM 515 O O . GLY A 1 69 ? 16.478 3.183 -9.781 1.00 70.94 69 GLY A O 1
ATOM 516 N N . ALA A 1 70 ? 14.771 4.623 -9.643 1.00 77.81 70 ALA A N 1
ATOM 517 C CA . ALA A 1 70 ? 15.436 5.546 -8.729 1.00 77.81 70 ALA A CA 1
ATOM 518 C C . ALA A 1 70 ? 15.044 5.282 -7.266 1.00 77.81 70 ALA A C 1
ATOM 520 O O . ALA A 1 70 ? 13.881 5.028 -6.966 1.00 77.81 70 ALA A O 1
ATOM 521 N N . THR A 1 71 ? 15.975 5.443 -6.321 1.00 80.12 71 THR A N 1
ATOM 522 C CA . THR A 1 71 ? 15.714 5.285 -4.872 1.00 80.12 71 THR A CA 1
ATOM 523 C C . THR A 1 71 ? 14.551 6.155 -4.375 1.00 80.12 71 THR A C 1
ATOM 525 O O . THR A 1 71 ?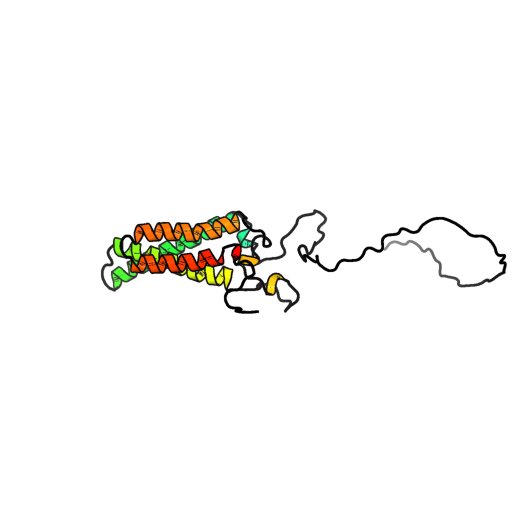 13.791 5.752 -3.494 1.00 80.12 71 THR A O 1
ATOM 528 N N . VAL A 1 72 ? 14.362 7.334 -4.982 1.00 82.69 72 VAL A N 1
ATOM 529 C CA . VAL A 1 72 ? 13.246 8.247 -4.681 1.00 82.69 72 VAL A CA 1
ATOM 530 C C . VAL A 1 72 ? 11.878 7.591 -4.896 1.00 82.69 72 VAL A C 1
ATOM 532 O O . VAL A 1 72 ? 10.937 7.891 -4.167 1.00 82.69 72 VAL A O 1
ATOM 535 N N . ALA A 1 73 ? 11.773 6.638 -5.822 1.00 85.88 73 ALA A N 1
ATOM 536 C CA . ALA A 1 73 ? 10.551 5.899 -6.107 1.00 85.88 73 ALA A CA 1
ATOM 537 C C . ALA A 1 73 ? 9.997 5.184 -4.879 1.00 85.88 73 ALA A C 1
ATOM 539 O O . ALA A 1 73 ? 8.799 5.224 -4.604 1.00 85.88 73 ALA A O 1
ATOM 540 N N . TRP A 1 74 ? 10.878 4.515 -4.134 1.00 86.75 74 TRP A N 1
ATOM 541 C CA . TRP A 1 74 ? 10.493 3.695 -2.990 1.00 86.75 74 TRP A CA 1
ATOM 542 C C . TRP A 1 74 ? 10.052 4.580 -1.826 1.00 86.75 74 TRP A C 1
ATOM 544 O O . TRP A 1 74 ? 9.084 4.261 -1.136 1.00 86.75 74 TRP A O 1
ATOM 554 N N . VAL A 1 75 ? 10.712 5.731 -1.665 1.00 89.69 75 VAL A N 1
ATOM 555 C CA . VAL A 1 75 ? 10.333 6.757 -0.686 1.00 89.69 75 VAL A CA 1
ATOM 556 C C . VAL A 1 75 ? 8.964 7.335 -1.027 1.00 89.69 75 VAL A C 1
ATOM 558 O O . VAL A 1 75 ? 8.082 7.350 -0.173 1.00 89.69 75 VAL A O 1
ATOM 561 N N . VAL A 1 76 ? 8.748 7.745 -2.280 1.00 91.06 76 VAL A N 1
ATOM 562 C CA . VAL A 1 76 ? 7.451 8.257 -2.746 1.00 91.06 76 VAL A CA 1
ATOM 563 C C . VAL A 1 76 ? 6.358 7.211 -2.552 1.00 91.06 76 VAL A C 1
ATOM 565 O O . VAL A 1 76 ? 5.282 7.538 -2.064 1.00 91.06 76 VAL A O 1
ATOM 568 N N . TYR A 1 77 ? 6.634 5.944 -2.855 1.00 92.56 77 TYR A N 1
ATOM 569 C CA . TYR A 1 77 ? 5.682 4.858 -2.645 1.00 92.56 77 TYR A CA 1
ATOM 570 C C . TYR A 1 77 ? 5.292 4.698 -1.168 1.00 92.56 77 TYR A C 1
ATOM 572 O O . TYR A 1 77 ? 4.106 4.619 -0.844 1.00 92.56 77 TYR A O 1
ATOM 580 N N . GLY A 1 78 ? 6.274 4.718 -0.260 1.00 93.69 78 GLY A N 1
ATOM 581 C CA . GLY A 1 78 ? 6.025 4.713 1.183 1.00 93.69 78 GLY A CA 1
ATOM 582 C C . GLY A 1 78 ? 5.218 5.930 1.647 1.00 93.69 78 GLY A C 1
ATOM 583 O O . GLY A 1 78 ? 4.274 5.781 2.422 1.00 93.69 78 GLY A O 1
ATOM 584 N N . LEU A 1 79 ? 5.526 7.121 1.121 1.00 95.00 79 LEU A N 1
ATOM 585 C CA . LEU A 1 79 ? 4.777 8.347 1.406 1.00 95.00 79 LEU A CA 1
ATOM 586 C C . LEU A 1 79 ? 3.329 8.262 0.920 1.00 95.00 79 LEU A C 1
ATOM 588 O O . LEU A 1 79 ? 2.431 8.660 1.651 1.00 95.00 79 LEU A O 1
ATOM 592 N N . VAL A 1 80 ? 3.076 7.703 -0.264 1.00 95.50 80 VAL A N 1
ATOM 593 C CA . VAL A 1 80 ? 1.711 7.502 -0.776 1.00 95.50 80 VAL A CA 1
ATOM 594 C C . VAL A 1 80 ? 0.910 6.590 0.154 1.00 95.50 80 VAL A C 1
ATOM 596 O O . VAL A 1 80 ? -0.235 6.908 0.468 1.00 95.50 80 VAL A O 1
ATOM 599 N N . ILE A 1 81 ? 1.504 5.501 0.653 1.00 96.38 81 ILE A N 1
ATOM 600 C CA . ILE A 1 81 ? 0.843 4.615 1.627 1.00 96.38 81 ILE A CA 1
ATOM 601 C C . ILE A 1 81 ? 0.568 5.357 2.940 1.00 96.38 81 ILE A C 1
ATOM 603 O O . ILE A 1 81 ? -0.533 5.255 3.482 1.00 96.38 81 ILE A O 1
ATOM 607 N N . ALA A 1 82 ? 1.531 6.135 3.439 1.00 96.50 82 ALA A N 1
ATOM 608 C CA . ALA A 1 82 ? 1.364 6.914 4.664 1.00 96.50 82 ALA A CA 1
ATOM 609 C C . ALA A 1 82 ? 0.270 7.987 4.523 1.00 96.50 82 ALA A C 1
ATOM 611 O O . ALA A 1 82 ? -0.579 8.129 5.401 1.00 96.50 82 ALA A O 1
ATOM 612 N N . LEU A 1 83 ? 0.240 8.715 3.407 1.00 97.69 83 LEU A N 1
ATOM 613 C CA . LEU A 1 83 ? -0.797 9.706 3.119 1.00 97.69 83 LEU A CA 1
ATOM 614 C C . LEU A 1 83 ? -2.171 9.049 2.960 1.00 97.69 83 LEU A C 1
ATOM 616 O O . LEU A 1 83 ? -3.152 9.572 3.482 1.00 97.69 83 LEU A O 1
ATOM 620 N N . ALA A 1 84 ? -2.246 7.886 2.307 1.00 97.31 84 ALA A N 1
ATOM 621 C CA . ALA A 1 84 ? -3.482 7.116 2.202 1.00 97.31 84 ALA A CA 1
ATOM 622 C C . ALA A 1 84 ? -3.995 6.678 3.582 1.00 97.31 84 ALA A C 1
ATOM 624 O O . ALA A 1 84 ? -5.185 6.823 3.860 1.00 97.31 84 ALA A O 1
ATOM 625 N N . TYR A 1 85 ? -3.107 6.217 4.471 1.00 97.00 85 TYR A N 1
ATOM 626 C CA . TYR A 1 85 ? -3.455 5.907 5.860 1.00 97.00 85 TYR A CA 1
ATOM 627 C C . TYR A 1 85 ? -4.086 7.116 6.560 1.00 97.00 85 TYR A C 1
ATOM 629 O O . TYR A 1 85 ? -5.182 7.006 7.110 1.00 97.00 85 TYR A O 1
ATOM 637 N N . TRP A 1 86 ? -3.429 8.280 6.508 1.00 97.31 86 TRP A N 1
ATOM 638 C CA . TRP A 1 86 ? -3.936 9.496 7.147 1.00 97.31 86 TRP A CA 1
ATOM 639 C C . TRP A 1 86 ? -5.259 9.959 6.541 1.00 97.31 86 TRP A C 1
ATOM 641 O O . TRP A 1 86 ? -6.171 10.316 7.284 1.00 97.31 86 TRP A O 1
ATOM 651 N N . ALA A 1 87 ? -5.403 9.897 5.217 1.00 97.88 87 ALA A N 1
ATOM 652 C CA . ALA A 1 87 ? -6.643 10.251 4.536 1.00 97.88 87 ALA A CA 1
ATOM 653 C C . ALA A 1 87 ? -7.817 9.373 4.999 1.00 97.88 87 ALA A C 1
ATOM 655 O O . ALA A 1 87 ? -8.866 9.899 5.372 1.00 97.88 87 ALA A O 1
ATOM 656 N N . ILE A 1 88 ? -7.630 8.049 5.045 1.00 97.69 88 ILE A N 1
ATOM 657 C CA . ILE A 1 88 ? -8.649 7.108 5.537 1.00 97.69 88 ILE A CA 1
ATOM 658 C C . ILE A 1 88 ? -8.943 7.370 7.020 1.00 97.69 88 ILE A C 1
ATOM 660 O O . ILE A 1 88 ? -10.107 7.414 7.420 1.00 97.69 88 ILE A O 1
ATOM 664 N N . HIS A 1 89 ? -7.906 7.582 7.834 1.00 95.19 89 HIS A N 1
ATOM 665 C CA . HIS A 1 89 ? -8.061 7.841 9.262 1.00 95.19 89 HIS A CA 1
ATOM 666 C C . HIS A 1 89 ? -8.903 9.094 9.522 1.00 95.19 89 HIS A C 1
ATOM 668 O O . HIS A 1 89 ? -9.882 9.032 10.266 1.00 95.19 89 HIS A O 1
ATOM 674 N N . PHE A 1 90 ? -8.561 10.219 8.886 1.00 96.69 90 PHE A N 1
ATOM 675 C CA . PHE A 1 90 ? -9.309 11.466 9.029 1.00 96.69 90 PHE A CA 1
ATOM 676 C C . PHE A 1 90 ? -10.729 11.344 8.478 1.00 96.69 90 PHE A C 1
ATOM 678 O O . PHE A 1 90 ? -11.658 11.832 9.118 1.00 96.69 90 PHE A O 1
ATOM 685 N N . ALA A 1 91 ? -10.932 10.634 7.365 1.00 96.44 91 ALA A N 1
ATOM 686 C CA . ALA A 1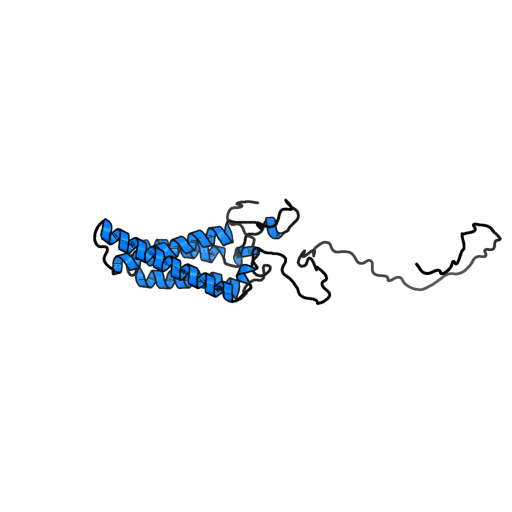 91 ? -12.272 10.363 6.849 1.00 96.44 91 ALA A CA 1
ATOM 687 C C . ALA A 1 91 ? -13.137 9.602 7.870 1.00 96.44 91 ALA A C 1
ATOM 689 O O . ALA A 1 91 ? -14.286 9.975 8.100 1.00 96.44 91 ALA A O 1
ATOM 690 N N . LEU A 1 92 ? -12.581 8.591 8.546 1.00 96.19 92 LEU A N 1
ATOM 691 C CA . LEU A 1 92 ? -13.293 7.852 9.593 1.00 96.19 92 LEU A CA 1
ATOM 692 C C . LEU A 1 92 ? -13.509 8.677 10.870 1.00 96.19 92 LEU A C 1
ATOM 694 O O . LEU A 1 92 ? -14.524 8.492 11.540 1.00 96.19 92 LEU A O 1
ATOM 698 N N . VAL A 1 93 ? -12.599 9.598 11.211 1.00 95.25 93 VAL A N 1
ATOM 699 C CA . VAL A 1 93 ? -12.821 10.567 12.301 1.00 95.25 93 VAL A CA 1
ATOM 700 C C . VAL A 1 93 ? -14.018 11.458 11.971 1.00 95.25 93 VAL A C 1
ATOM 702 O O . VAL A 1 93 ? -14.919 11.594 12.794 1.00 95.25 93 VAL A O 1
ATOM 705 N N . LEU A 1 94 ? -14.058 12.035 10.767 1.00 95.38 94 LEU A N 1
ATOM 706 C CA . LEU A 1 94 ? -15.168 12.883 10.326 1.00 95.38 94 LEU A CA 1
ATOM 707 C C . LEU A 1 94 ? -16.489 12.109 10.293 1.00 95.38 94 LEU A C 1
ATOM 709 O O . LEU A 1 94 ? -17.502 12.617 10.768 1.00 95.38 94 LEU A O 1
ATOM 713 N N . TYR A 1 95 ? -16.465 10.867 9.806 1.00 94.69 95 TYR A N 1
ATOM 714 C CA . TYR A 1 95 ? -17.629 9.984 9.821 1.00 94.69 95 TYR A CA 1
ATOM 715 C C . TYR A 1 95 ? -18.134 9.731 11.248 1.00 94.69 95 TYR A C 1
ATOM 717 O O . TYR A 1 95 ? -19.324 9.892 11.504 1.00 94.69 95 TYR A O 1
ATOM 725 N N . GLY A 1 96 ? -17.242 9.410 12.193 1.00 93.62 96 GLY A N 1
ATOM 726 C CA . GLY A 1 96 ? -17.619 9.216 13.596 1.00 93.62 96 GLY A CA 1
ATOM 727 C C . GLY A 1 96 ? -18.259 10.467 14.207 1.00 93.62 96 GLY A C 1
ATOM 728 O O . GLY A 1 96 ? -19.291 10.391 14.863 1.00 93.62 96 GLY A O 1
ATOM 729 N N . LYS A 1 97 ? -17.727 11.656 13.906 1.00 91.75 97 LYS A N 1
ATOM 730 C CA . LYS A 1 97 ? -18.326 12.913 14.385 1.00 91.75 97 LYS A CA 1
ATOM 731 C C . LYS A 1 97 ? -19.705 13.202 13.780 1.00 91.75 97 LYS A C 1
ATOM 733 O O . LYS A 1 97 ? -20.498 13.884 14.418 1.00 91.75 97 LYS A O 1
ATOM 738 N N . ALA A 1 98 ? -19.976 12.730 12.563 1.00 93.94 98 ALA A N 1
ATOM 739 C CA . ALA A 1 98 ? -21.226 12.995 11.851 1.00 93.94 98 ALA A CA 1
ATOM 740 C C . ALA A 1 98 ? -22.342 11.981 12.160 1.00 93.94 98 ALA A C 1
ATOM 742 O O . ALA A 1 98 ? -23.508 12.363 12.206 1.00 93.94 98 ALA A O 1
ATOM 743 N N . PHE A 1 99 ? -22.000 10.703 12.360 1.00 92.19 99 PHE A N 1
ATOM 744 C CA . PHE A 1 99 ? -22.973 9.601 12.445 1.00 92.19 99 PHE A CA 1
ATOM 745 C C . PHE A 1 99 ? -22.958 8.844 13.783 1.00 92.19 99 PHE A C 1
ATOM 747 O O . PHE A 1 99 ? -23.746 7.917 13.963 1.00 92.19 99 PHE A O 1
ATOM 754 N N . GLY A 1 100 ? -22.098 9.239 14.724 1.00 87.19 100 GLY A N 1
ATOM 755 C CA . GLY A 1 100 ? -21.965 8.631 16.048 1.00 87.19 100 GLY A CA 1
ATOM 756 C C . GLY A 1 100 ? -20.529 8.192 16.330 1.00 87.19 100 GLY A C 1
ATOM 757 O O . GLY A 1 100 ? -19.849 7.666 15.446 1.00 87.19 100 GLY A O 1
ATOM 758 N N . ASP A 1 101 ? -20.062 8.419 17.562 1.00 87.31 101 ASP A N 1
ATOM 759 C CA . ASP A 1 101 ? -18.655 8.245 17.924 1.00 87.31 101 ASP A CA 1
ATOM 760 C C . ASP A 1 101 ? -18.153 6.820 17.637 1.00 87.31 101 ASP A C 1
ATOM 762 O O . ASP A 1 101 ? -18.521 5.836 18.284 1.00 87.31 101 ASP A O 1
ATOM 766 N N . LEU A 1 102 ? -17.250 6.721 16.660 1.00 89.44 102 LEU A N 1
ATOM 767 C CA . LEU A 1 102 ? -16.485 5.512 16.390 1.00 89.44 102 LEU A CA 1
ATOM 768 C C . LEU A 1 102 ? -15.327 5.427 17.378 1.00 89.44 102 LEU A C 1
ATOM 770 O O . LEU A 1 102 ? -14.376 6.208 17.291 1.00 89.44 102 LEU A O 1
ATOM 774 N N . GLN A 1 103 ? -15.378 4.428 18.260 1.00 92.06 103 GLN A N 1
ATOM 775 C CA . GLN A 1 103 ? -14.283 4.122 19.179 1.00 92.06 103 GLN A CA 1
ATOM 776 C C . GLN A 1 103 ? -12.940 4.021 18.440 1.00 92.06 103 GLN A C 1
ATOM 778 O O . GLN A 1 103 ? -12.848 3.488 17.328 1.00 92.06 103 GLN A O 1
ATOM 783 N N . ASP A 1 104 ? -11.880 4.503 19.083 1.00 90.69 104 ASP A N 1
ATOM 784 C CA . ASP A 1 104 ? -10.538 4.582 18.499 1.00 90.69 104 ASP A CA 1
ATOM 785 C C . ASP A 1 104 ? -10.011 3.235 18.007 1.00 90.69 104 ASP A C 1
ATOM 787 O O . ASP A 1 104 ? -9.404 3.160 16.936 1.00 90.69 104 ASP A O 1
ATOM 791 N N . THR A 1 105 ? -10.279 2.164 18.754 1.00 91.69 105 THR A N 1
ATOM 792 C CA . THR A 1 105 ? -9.909 0.797 18.371 1.00 91.69 105 THR A CA 1
ATOM 793 C C . THR A 1 105 ? -10.603 0.388 17.075 1.00 91.69 105 THR A C 1
ATOM 795 O O . THR A 1 105 ? -9.938 0.007 16.113 1.00 91.69 105 THR A O 1
ATOM 798 N N . THR A 1 106 ? -11.923 0.563 16.998 1.00 92.94 106 THR A N 1
ATOM 799 C CA . THR A 1 106 ? -12.729 0.267 15.804 1.00 92.94 106 THR A CA 1
ATOM 800 C C . THR A 1 106 ? -12.253 1.061 14.589 1.00 92.94 106 THR A C 1
ATOM 802 O O . THR A 1 106 ? -12.107 0.520 13.492 1.00 92.94 106 THR A O 1
ATOM 805 N N . ARG A 1 107 ? -11.929 2.343 14.776 1.00 94.31 107 ARG A N 1
ATOM 806 C CA . ARG A 1 107 ? -11.406 3.195 13.703 1.00 94.31 107 ARG A CA 1
ATOM 807 C C . ARG A 1 107 ? -10.058 2.706 13.176 1.00 94.31 107 ARG A C 1
ATOM 809 O O . ARG A 1 107 ? -9.857 2.695 11.961 1.00 94.31 107 ARG A O 1
ATOM 816 N N . LYS A 1 108 ? -9.146 2.275 14.053 1.00 94.69 108 LYS A N 1
ATOM 817 C CA . LYS A 1 108 ? -7.855 1.686 13.651 1.00 94.69 108 LYS A CA 1
ATOM 818 C C . LYS A 1 108 ? -8.063 0.403 12.844 1.00 94.69 108 LY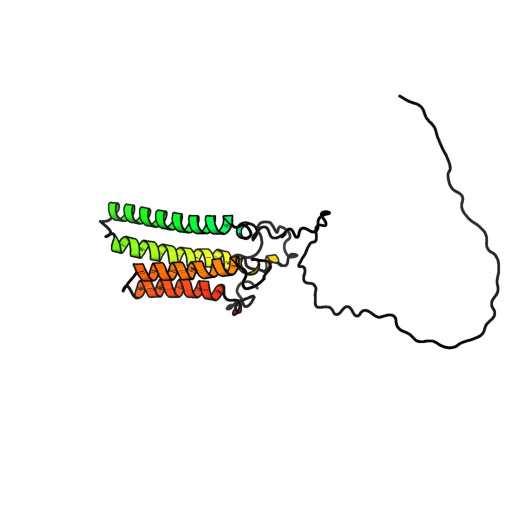S A C 1
ATOM 820 O O . LYS A 1 108 ? -7.491 0.295 11.762 1.00 94.69 108 LYS A O 1
ATOM 825 N N . VAL A 1 109 ? -8.926 -0.507 13.309 1.00 95.69 109 VAL A N 1
ATOM 826 C CA . VAL A 1 109 ? -9.275 -1.759 12.604 1.00 95.69 109 VAL A CA 1
ATOM 827 C C . VAL A 1 109 ? -9.717 -1.476 11.165 1.00 95.69 109 VAL A C 1
ATOM 829 O O . VAL A 1 109 ? -9.177 -2.059 10.218 1.00 95.69 109 VAL A O 1
ATOM 832 N N . TYR A 1 110 ? -10.652 -0.539 10.981 1.00 96.19 110 TYR A N 1
ATOM 833 C CA . TYR A 1 110 ? -11.136 -0.172 9.649 1.00 96.19 110 TYR A CA 1
ATOM 834 C C . TYR A 1 110 ? -10.086 0.559 8.813 1.00 96.19 110 TYR A C 1
ATOM 836 O O . TYR A 1 110 ? -9.972 0.272 7.626 1.00 96.19 110 TYR A O 1
ATOM 844 N N . THR A 1 111 ? -9.286 1.447 9.410 1.00 97.31 111 THR A N 1
ATOM 845 C CA . THR A 1 111 ? -8.225 2.170 8.686 1.00 97.31 111 THR A CA 1
ATOM 846 C C . THR A 1 111 ? -7.245 1.190 8.041 1.00 97.31 111 THR A C 1
ATOM 848 O O . THR A 1 111 ? -6.994 1.272 6.839 1.00 97.31 111 THR A O 1
ATOM 851 N N . TRP A 1 112 ? -6.736 0.227 8.815 1.00 97.38 112 TRP A N 1
ATOM 852 C CA . TRP A 1 112 ? -5.785 -0.771 8.320 1.00 97.38 112 TRP A CA 1
ATOM 853 C C . TRP A 1 112 ? -6.412 -1.734 7.315 1.00 97.38 112 TRP A C 1
ATOM 855 O O . TRP A 1 112 ? -5.813 -2.008 6.278 1.00 97.38 112 TRP A O 1
ATOM 865 N N . THR A 1 113 ? -7.645 -2.178 7.569 1.00 97.56 113 THR A N 1
ATOM 866 C CA . THR A 1 113 ? -8.377 -3.047 6.638 1.00 97.56 113 THR A CA 1
ATOM 867 C C . THR A 1 113 ? -8.596 -2.366 5.289 1.00 97.56 113 THR A C 1
ATOM 869 O O . THR A 1 113 ? -8.244 -2.919 4.250 1.00 97.56 113 THR A O 1
ATOM 872 N N . ILE A 1 114 ? -9.138 -1.146 5.282 1.00 97.75 114 ILE A N 1
ATOM 873 C CA . ILE A 1 114 ? -9.396 -0.400 4.044 1.00 97.75 114 ILE A CA 1
ATOM 874 C C . ILE A 1 114 ? -8.080 -0.145 3.304 1.00 97.75 114 ILE A C 1
ATOM 876 O O . ILE A 1 114 ? -8.019 -0.341 2.092 1.00 97.75 114 ILE A O 1
ATOM 880 N N . LEU A 1 115 ? -7.015 0.229 4.020 1.00 98.12 115 LEU A N 1
ATOM 881 C CA . LEU A 1 115 ? -5.702 0.461 3.423 1.00 98.12 115 LEU A CA 1
ATOM 882 C C . LEU A 1 115 ? -5.148 -0.797 2.740 1.00 98.12 115 LEU A C 1
ATOM 884 O O . LEU A 1 115 ? -4.710 -0.713 1.593 1.00 98.12 115 LEU A O 1
ATOM 888 N N . ASN A 1 116 ? -5.198 -1.957 3.400 1.00 97.75 116 ASN A N 1
ATOM 889 C CA . ASN A 1 116 ? -4.703 -3.214 2.837 1.00 97.75 116 ASN A CA 1
ATOM 890 C C . ASN A 1 116 ? -5.528 -3.683 1.628 1.00 97.75 116 ASN A C 1
ATOM 892 O O . ASN A 1 116 ? -4.958 -4.125 0.627 1.00 97.75 116 ASN A O 1
ATOM 896 N N . LEU A 1 117 ? -6.855 -3.528 1.669 1.00 97.75 117 LEU A N 1
ATOM 897 C CA . LEU A 1 117 ? -7.732 -3.878 0.547 1.00 97.75 117 LEU A CA 1
ATOM 898 C C . LEU A 1 117 ? -7.547 -2.947 -0.652 1.00 97.75 117 LEU A C 1
ATOM 900 O O . LEU A 1 117 ? -7.413 -3.426 -1.779 1.00 97.75 117 LEU A O 1
ATOM 904 N N . LEU A 1 118 ? -7.489 -1.631 -0.427 1.00 97.44 118 LEU A N 1
ATOM 905 C CA . LEU A 1 118 ? -7.238 -0.660 -1.492 1.00 97.44 118 LEU A CA 1
ATOM 906 C C . LEU A 1 118 ? -5.851 -0.854 -2.099 1.00 97.44 118 LEU A C 1
ATOM 908 O O . LEU A 1 118 ? -5.723 -0.867 -3.321 1.00 97.44 118 LEU A O 1
ATOM 912 N N . HIS A 1 119 ? -4.825 -1.058 -1.272 1.00 96.88 119 HIS A N 1
ATOM 913 C CA . HIS A 1 119 ? -3.478 -1.368 -1.748 1.00 96.88 119 HIS A CA 1
ATOM 914 C C . HIS A 1 119 ? -3.475 -2.632 -2.609 1.00 96.88 119 HIS A C 1
ATOM 916 O O . HIS A 1 119 ? -2.964 -2.609 -3.731 1.00 96.88 119 HIS A O 1
ATOM 922 N N . SER A 1 120 ? -4.112 -3.703 -2.133 1.00 96.06 120 SER A N 1
ATOM 923 C CA . SER A 1 120 ? -4.205 -4.965 -2.866 1.00 96.06 120 SER A CA 1
ATOM 924 C C . SER A 1 120 ? -4.900 -4.777 -4.218 1.00 96.06 120 SER A C 1
ATOM 926 O O . SER A 1 120 ? -4.352 -5.150 -5.255 1.00 96.06 120 SER A O 1
ATOM 928 N N . LEU A 1 121 ? -6.063 -4.123 -4.236 1.00 95.19 121 LEU A N 1
ATOM 929 C CA . LEU A 1 121 ? -6.832 -3.872 -5.454 1.00 95.19 121 LEU A CA 1
ATOM 930 C C . LEU A 1 121 ? -6.068 -2.993 -6.452 1.00 95.19 121 LEU A C 1
ATOM 932 O O . LEU A 1 121 ? -5.913 -3.359 -7.618 1.00 95.19 121 LEU A O 1
ATOM 936 N N . ILE A 1 122 ? -5.578 -1.836 -6.003 1.00 93.50 122 ILE A N 1
ATOM 937 C CA . ILE A 1 122 ? -4.903 -0.860 -6.863 1.00 93.50 122 ILE A CA 1
ATOM 938 C C . ILE A 1 122 ? -3.622 -1.469 -7.427 1.00 93.50 122 ILE A C 1
ATOM 940 O O . ILE A 1 122 ? -3.391 -1.407 -8.635 1.00 93.50 122 ILE A O 1
ATOM 944 N N . THR A 1 123 ? -2.801 -2.106 -6.589 1.00 92.06 123 THR A N 1
ATOM 945 C CA . THR A 1 123 ? -1.556 -2.717 -7.068 1.00 92.06 123 THR A CA 1
ATOM 946 C C . THR A 1 123 ? -1.819 -3.901 -7.988 1.00 92.06 123 THR A C 1
ATOM 948 O O . THR A 1 123 ? -1.091 -4.060 -8.964 1.00 92.06 123 THR A O 1
ATOM 951 N N . PHE A 1 124 ? -2.872 -4.691 -7.761 1.00 91.75 124 PHE A N 1
ATOM 952 C CA . PHE A 1 124 ? -3.264 -5.740 -8.699 1.00 91.75 124 PHE A CA 1
ATOM 953 C C . PHE A 1 124 ? -3.586 -5.166 -10.080 1.00 91.75 124 PHE A C 1
ATOM 955 O O . PHE A 1 124 ? -3.039 -5.615 -11.090 1.00 91.75 124 PHE A O 1
ATOM 962 N N . VAL A 1 125 ? -4.429 -4.133 -10.127 1.00 89.31 125 VAL A N 1
ATOM 963 C CA . VAL A 1 125 ? -4.830 -3.500 -11.387 1.00 89.31 125 VAL A CA 1
ATOM 964 C C . VAL A 1 125 ? -3.625 -2.876 -12.096 1.00 89.31 125 VAL A C 1
ATOM 966 O O . VAL A 1 125 ? -3.421 -3.118 -13.287 1.00 89.31 125 VAL A O 1
ATOM 969 N N . LEU A 1 126 ? -2.797 -2.115 -11.381 1.00 87.75 126 LEU A N 1
ATOM 970 C CA . LEU A 1 126 ? -1.640 -1.434 -11.967 1.00 87.75 126 LEU A CA 1
ATOM 971 C C . LEU A 1 126 ? -0.585 -2.415 -12.491 1.00 87.75 126 LEU A C 1
ATOM 973 O O . LEU A 1 126 ? -0.100 -2.248 -13.607 1.00 87.75 126 LEU A O 1
ATOM 977 N N . PHE A 1 127 ? -0.238 -3.443 -11.713 1.00 87.94 127 PHE A N 1
ATOM 978 C CA . PHE A 1 127 ? 0.883 -4.327 -12.041 1.00 87.94 127 PHE A CA 1
ATOM 979 C C . PHE A 1 127 ? 0.502 -5.529 -12.909 1.00 87.94 127 PHE A C 1
ATOM 981 O O . PHE A 1 127 ? 1.337 -6.003 -13.686 1.00 87.94 127 PHE A O 1
ATOM 988 N N . HIS A 1 128 ? -0.733 -6.022 -12.805 1.00 86.69 128 HIS A N 1
ATOM 989 C CA . HIS A 1 128 ? -1.144 -7.279 -13.438 1.00 86.69 128 HIS A CA 1
ATOM 990 C C . HIS A 1 128 ? -2.299 -7.137 -14.436 1.00 86.69 128 HIS A C 1
ATOM 992 O O . HIS A 1 128 ? -2.433 -7.994 -15.308 1.00 86.69 128 HIS A O 1
ATOM 998 N N . TRP A 1 129 ? -3.107 -6.073 -14.365 1.00 82.94 129 TRP A N 1
ATOM 999 C CA . TRP A 1 129 ? -4.215 -5.868 -15.308 1.00 82.94 129 TRP A CA 1
ATOM 1000 C C . TRP A 1 129 ? -3.848 -4.946 -16.475 1.00 82.94 129 TRP A C 1
ATOM 1002 O O . TRP A 1 129 ? -4.138 -5.257 -17.633 1.00 82.94 129 TRP A O 1
ATOM 1012 N N . LYS A 1 130 ? -3.208 -3.805 -16.191 1.00 79.69 130 LYS A N 1
ATOM 1013 C CA . LYS A 1 130 ? -2.798 -2.835 -17.216 1.00 79.69 130 LYS A CA 1
ATOM 1014 C C . LYS A 1 130 ? -1.600 -3.359 -18.023 1.00 79.69 130 LYS A C 1
ATOM 1016 O O . LYS A 1 130 ? -0.631 -3.872 -17.462 1.00 79.69 130 LYS A O 1
ATOM 1021 N N . LYS A 1 131 ? -1.684 -3.223 -19.351 1.00 77.19 131 LYS A N 1
ATOM 1022 C CA . LYS A 1 131 ? -0.661 -3.627 -20.331 1.00 77.19 131 LYS A CA 1
ATOM 1023 C C . LYS A 1 131 ? -0.274 -2.458 -21.230 1.00 77.19 131 LYS A C 1
ATOM 1025 O O . LYS A 1 131 ? -1.052 -1.515 -21.367 1.00 77.19 131 LYS A O 1
ATOM 1030 N N . GLY A 1 132 ? 0.882 -2.586 -21.879 1.00 72.25 132 GLY A N 1
ATOM 1031 C CA . GLY A 1 132 ? 1.402 -1.604 -22.831 1.00 72.25 132 GLY A CA 1
ATOM 1032 C C . GLY A 1 132 ? 2.105 -0.427 -22.162 1.00 72.25 132 GLY A C 1
ATOM 1033 O O . GLY A 1 132 ? 2.344 -0.444 -20.956 1.00 72.25 132 GLY A O 1
ATOM 1034 N N . SER A 1 133 ? 2.471 0.576 -22.958 1.00 69.88 133 SER A N 1
ATOM 1035 C CA . SER A 1 133 ? 3.100 1.825 -22.516 1.00 69.88 133 SER A CA 1
ATOM 1036 C C . SER A 1 133 ? 2.300 3.024 -23.026 1.00 69.88 133 SER A C 1
ATOM 1038 O O . SER A 1 133 ? 1.918 3.009 -24.194 1.00 69.88 133 SER A O 1
ATOM 1040 N N . PRO A 1 134 ? 2.038 4.065 -22.204 1.00 63.22 134 PRO A N 1
ATOM 1041 C CA . PRO A 1 134 ? 1.360 5.287 -22.637 1.00 63.22 134 PRO A CA 1
ATOM 1042 C C . PRO A 1 134 ? 2.073 6.010 -23.784 1.00 63.22 134 PRO A C 1
ATOM 1044 O O . PRO A 1 134 ? 1.456 6.824 -24.460 1.00 63.22 134 PRO A O 1
ATOM 1047 N N . TYR A 1 135 ? 3.362 5.729 -23.989 1.00 60.12 135 TYR A N 1
ATOM 1048 C CA . TYR A 1 135 ? 4.195 6.361 -25.012 1.00 60.12 135 TYR A CA 1
ATOM 1049 C C . TYR A 1 135 ? 4.365 5.499 -26.266 1.00 60.12 135 TYR A C 1
ATOM 1051 O O . TYR A 1 135 ? 5.050 5.901 -27.204 1.00 60.12 135 TYR A O 1
ATOM 1059 N N . ASP A 1 136 ? 3.749 4.318 -26.294 1.00 57.81 136 ASP A N 1
ATOM 1060 C CA . ASP A 1 136 ? 3.842 3.398 -27.416 1.00 57.81 136 ASP A CA 1
ATOM 1061 C C . ASP A 1 136 ? 2.700 3.645 -28.412 1.00 57.81 136 ASP A C 1
ATOM 1063 O O . ASP A 1 136 ? 1.652 3.000 -28.381 1.00 57.81 136 ASP A O 1
ATOM 1067 N N . TYR A 1 137 ? 2.889 4.650 -29.272 1.00 55.66 137 TYR A N 1
ATOM 1068 C CA . TYR A 1 137 ? 1.950 4.986 -30.350 1.00 55.66 137 TYR A CA 1
ATOM 1069 C C . TYR A 1 137 ? 2.064 4.040 -31.557 1.00 55.66 137 TYR A C 1
ATOM 1071 O O . TYR A 1 137 ? 1.194 4.052 -32.432 1.00 55.66 137 TYR A O 1
ATOM 1079 N N . SER A 1 138 ? 3.102 3.198 -31.623 1.00 54.47 138 SER A N 1
ATOM 1080 C CA . SER A 1 138 ? 3.224 2.167 -32.652 1.00 54.47 138 SER A CA 1
ATOM 1081 C C . SER A 1 138 ? 2.351 0.973 -32.283 1.00 54.47 138 SER A C 1
ATOM 1083 O O . SER A 1 138 ? 2.760 0.059 -31.573 1.00 54.47 138 SER A O 1
ATOM 1085 N N . MET A 1 139 ? 1.116 0.973 -32.787 1.00 48.28 139 MET A N 1
ATOM 1086 C CA . MET A 1 139 ? 0.209 -0.166 -32.679 1.00 48.28 139 MET A CA 1
ATOM 1087 C C . MET A 1 139 ? 0.843 -1.431 -33.284 1.00 48.28 139 MET A C 1
ATOM 1089 O O . MET A 1 139 ? 0.747 -1.682 -34.481 1.00 48.28 139 MET A O 1
ATOM 1093 N N . GLY A 1 140 ? 1.469 -2.251 -32.437 1.00 50.84 140 GLY A N 1
ATOM 1094 C CA . GLY A 1 140 ? 1.715 -3.668 -32.703 1.00 50.84 140 GLY A CA 1
ATOM 1095 C C . GLY A 1 140 ? 3.148 -4.115 -32.996 1.00 50.84 140 GLY A C 1
ATOM 1096 O O . GLY A 1 140 ? 3.307 -5.302 -33.273 1.00 50.84 140 GLY A O 1
ATOM 1097 N N . TYR A 1 141 ? 4.174 -3.255 -32.919 1.00 48.25 141 TYR A N 1
ATOM 1098 C CA . TYR A 1 141 ? 5.551 -3.666 -33.265 1.00 48.25 141 TYR A CA 1
ATOM 1099 C C . TYR A 1 141 ? 6.500 -3.864 -32.067 1.00 48.25 141 TYR A C 1
ATOM 1101 O O . TYR A 1 141 ? 7.599 -4.387 -32.227 1.00 48.25 141 TYR A O 1
ATOM 1109 N N . ASN A 1 142 ? 6.078 -3.500 -30.856 1.00 56.59 142 ASN A N 1
ATOM 1110 C CA . ASN A 1 142 ? 6.939 -3.467 -29.677 1.00 56.59 142 ASN A CA 1
ATOM 1111 C C . ASN A 1 142 ? 6.557 -4.592 -28.713 1.00 56.59 142 ASN A C 1
ATOM 1113 O O . ASN A 1 142 ? 5.386 -4.739 -28.336 1.00 56.59 142 ASN A O 1
ATOM 1117 N N . ASP A 1 143 ? 7.558 -5.331 -28.232 1.00 62.91 143 ASP A N 1
ATOM 1118 C CA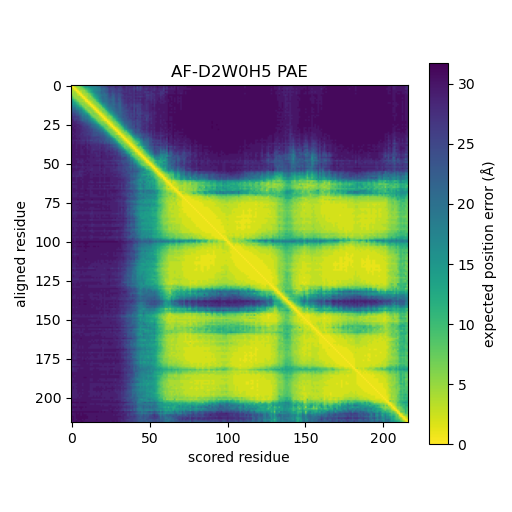 . ASP A 1 143 ? 7.387 -6.448 -27.292 1.00 62.91 143 ASP A CA 1
ATOM 1119 C C . ASP A 1 143 ? 6.691 -6.048 -25.976 1.00 62.91 143 ASP A C 1
ATOM 1121 O O . ASP A 1 143 ? 6.092 -6.887 -25.300 1.00 62.91 143 ASP A O 1
ATOM 1125 N N . HIS A 1 144 ? 6.698 -4.760 -25.616 1.00 64.62 144 HIS A N 1
ATOM 1126 C CA . HIS A 1 144 ? 6.088 -4.243 -24.385 1.00 64.62 144 HIS A CA 1
ATOM 1127 C C . HIS A 1 144 ? 4.560 -4.115 -24.436 1.00 64.62 144 HIS A C 1
ATOM 1129 O O . HIS A 1 144 ? 3.915 -4.137 -23.385 1.00 64.62 144 HIS A O 1
ATOM 1135 N N . SER A 1 145 ? 3.962 -4.059 -25.630 1.00 66.88 145 SER A N 1
ATOM 1136 C CA . SER A 1 145 ? 2.506 -3.929 -25.821 1.00 66.88 145 SER A CA 1
ATOM 1137 C C . SER A 1 145 ? 1.704 -5.076 -25.183 1.00 66.88 145 SER A C 1
ATOM 1139 O O . SER A 1 145 ? 0.579 -4.885 -24.718 1.00 66.88 145 SER A O 1
ATOM 1141 N N . ARG A 1 146 ? 2.298 -6.275 -25.099 1.00 71.69 146 ARG A N 1
ATOM 1142 C CA . ARG A 1 146 ? 1.660 -7.495 -24.569 1.00 71.69 146 ARG A CA 1
ATOM 1143 C C . ARG A 1 146 ? 2.001 -7.801 -23.111 1.00 71.69 146 ARG A C 1
ATOM 1145 O O . ARG A 1 146 ? 1.403 -8.720 -22.538 1.00 71.69 146 ARG A O 1
ATOM 1152 N N . LEU A 1 147 ? 2.942 -7.061 -22.529 1.00 78.12 147 LEU A N 1
ATOM 1153 C CA . LEU A 1 147 ? 3.459 -7.285 -21.183 1.00 78.12 147 LEU A CA 1
ATOM 1154 C C . LEU A 1 147 ? 2.725 -6.410 -20.168 1.00 78.12 147 LEU A C 1
ATOM 1156 O O . LEU A 1 147 ? 2.419 -5.247 -20.449 1.00 78.12 147 LEU A O 1
ATOM 1160 N N . THR A 1 148 ? 2.467 -6.954 -18.980 1.00 85.06 148 THR A N 1
ATOM 1161 C CA . THR A 1 148 ? 1.977 -6.144 -17.853 1.00 85.06 148 THR A CA 1
ATOM 1162 C C . THR A 1 148 ? 3.105 -5.293 -17.273 1.00 85.06 148 THR A C 1
ATOM 1164 O O . THR A 1 148 ? 4.283 -5.598 -17.469 1.00 85.06 148 THR A O 1
ATOM 1167 N N . LEU A 1 149 ? 2.772 -4.252 -16.504 1.00 84.81 149 LEU A N 1
ATOM 1168 C CA . LEU A 1 149 ? 3.788 -3.424 -15.839 1.00 84.81 149 LEU A CA 1
ATOM 1169 C C . LEU A 1 149 ? 4.729 -4.259 -14.946 1.00 84.81 149 LEU A C 1
ATOM 1171 O O . LEU A 1 149 ? 5.932 -4.018 -14.920 1.00 84.81 149 LEU A O 1
ATOM 1175 N N . TRP A 1 150 ? 4.208 -5.290 -14.268 1.00 87.56 150 TRP A N 1
ATOM 1176 C CA . TRP A 1 150 ? 5.028 -6.229 -13.490 1.00 87.56 150 TRP A CA 1
ATOM 1177 C C . TRP A 1 150 ? 6.045 -6.995 -14.337 1.00 87.56 150 TRP A C 1
ATOM 1179 O O . TRP A 1 150 ? 7.166 -7.261 -13.901 1.00 87.56 150 TRP A O 1
ATOM 1189 N N . GLU A 1 151 ? 5.655 -7.407 -15.539 1.00 82.50 151 GLU A N 1
ATOM 1190 C CA . GLU A 1 151 ? 6.547 -8.123 -16.446 1.00 82.50 151 GLU A CA 1
ATOM 1191 C C . GLU A 1 151 ? 7.601 -7.178 -17.014 1.00 82.50 151 GLU A C 1
ATOM 1193 O O . GLU A 1 151 ? 8.760 -7.559 -17.095 1.00 82.50 151 GLU A O 1
ATOM 1198 N N . GLN A 1 152 ? 7.226 -5.937 -17.317 1.00 84.31 152 GLN A N 1
ATOM 1199 C CA . GLN A 1 152 ? 8.140 -4.914 -17.822 1.00 84.31 152 GLN A CA 1
ATOM 1200 C C . GLN A 1 152 ? 9.200 -4.474 -16.797 1.00 84.31 152 GLN A C 1
ATOM 1202 O O . GLN A 1 152 ? 10.259 -4.002 -17.197 1.00 84.31 152 GLN A O 1
ATOM 1207 N N . LEU A 1 153 ? 8.931 -4.619 -15.495 1.00 84.56 153 LEU A N 1
ATOM 1208 C CA . LEU A 1 153 ? 9.814 -4.145 -14.426 1.00 84.56 153 LEU A CA 1
ATOM 1209 C C . LEU A 1 153 ? 11.207 -4.797 -14.473 1.00 84.56 153 LEU A C 1
ATOM 1211 O O . LEU A 1 153 ? 11.316 -6.017 -14.622 1.00 84.56 153 LEU A O 1
ATOM 1215 N N . ASP A 1 154 ? 12.252 -3.989 -14.286 1.00 81.38 154 ASP A N 1
ATOM 1216 C CA . ASP A 1 154 ? 13.663 -4.401 -14.278 1.00 81.38 154 ASP A CA 1
ATOM 1217 C C . ASP A 1 154 ? 14.045 -5.340 -15.439 1.00 81.38 154 ASP A C 1
ATOM 1219 O O . ASP A 1 154 ? 14.685 -6.373 -15.235 1.00 81.38 154 ASP A O 1
ATOM 1223 N N . ASP A 1 155 ? 13.570 -5.036 -16.648 1.00 77.06 155 ASP A N 1
ATOM 1224 C CA . ASP A 1 155 ? 13.866 -5.796 -17.868 1.00 77.06 155 ASP A CA 1
ATOM 1225 C C . ASP A 1 155 ? 13.559 -7.298 -17.764 1.00 77.06 155 ASP A C 1
ATOM 1227 O O . ASP A 1 155 ? 14.317 -8.154 -18.218 1.00 77.06 155 ASP A O 1
ATOM 1231 N N . GLN A 1 156 ? 12.440 -7.646 -17.120 1.00 79.44 156 GLN A N 1
ATOM 1232 C CA . GLN A 1 156 ? 12.031 -9.035 -16.852 1.00 79.44 156 GLN A CA 1
ATOM 1233 C C . GLN A 1 156 ? 12.989 -9.822 -15.933 1.00 79.44 156 GLN A C 1
ATOM 1235 O O . GLN A 1 156 ? 12.739 -11.007 -15.667 1.00 79.44 156 GLN A O 1
ATOM 1240 N N . LYS A 1 157 ? 14.044 -9.198 -15.392 1.00 80.31 157 LYS A N 1
ATOM 1241 C CA . LYS A 1 157 ? 14.973 -9.841 -14.460 1.00 80.31 157 LYS A CA 1
ATOM 1242 C C . LYS A 1 157 ? 14.258 -10.152 -13.154 1.00 80.31 157 LYS A C 1
ATOM 1244 O O . LYS A 1 157 ? 13.656 -9.289 -12.521 1.00 80.31 157 LYS A O 1
ATOM 1249 N N . GLN A 1 158 ? 14.334 -11.407 -12.731 1.00 80.69 158 GLN A N 1
ATOM 1250 C CA . GLN A 1 158 ? 13.743 -11.844 -11.470 1.00 80.69 158 GLN A CA 1
ATOM 1251 C C . GLN A 1 158 ? 14.632 -11.452 -10.278 1.00 80.69 158 GLN A C 1
ATOM 1253 O O . GLN A 1 158 ? 15.837 -11.254 -10.419 1.00 80.69 158 GLN A O 1
ATOM 1258 N N . PHE A 1 159 ? 14.035 -11.375 -9.085 1.00 79.12 159 PHE A N 1
ATOM 1259 C CA . PHE A 1 159 ? 14.735 -11.170 -7.801 1.00 79.12 159 PHE A CA 1
ATOM 1260 C C . PHE A 1 159 ? 15.564 -9.884 -7.658 1.00 79.12 159 PHE A C 1
ATOM 1262 O O . PHE A 1 159 ? 16.477 -9.809 -6.829 1.00 79.12 159 PHE A O 1
ATOM 1269 N N . THR A 1 160 ? 15.219 -8.850 -8.408 1.00 87.12 160 THR A N 1
ATOM 1270 C CA . THR A 1 160 ? 15.782 -7.506 -8.271 1.00 87.12 160 THR A CA 1
ATOM 1271 C C . THR A 1 160 ? 15.332 -6.832 -6.967 1.00 87.12 160 THR A C 1
ATOM 1273 O O . THR A 1 160 ? 14.302 -7.216 -6.396 1.00 87.12 160 THR A O 1
ATOM 1276 N N . PRO A 1 161 ? 16.076 -5.826 -6.466 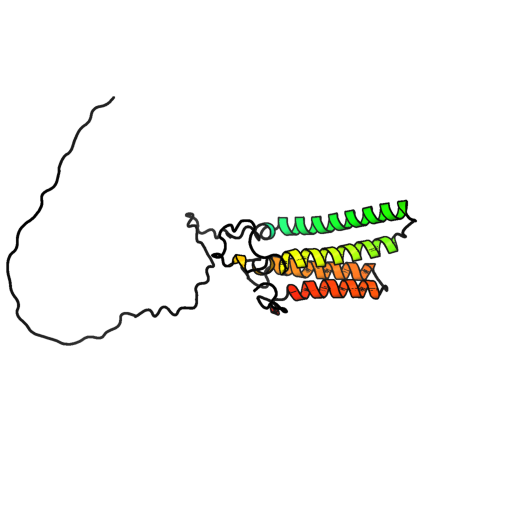1.00 87.06 161 PRO A N 1
ATOM 1277 C CA . PRO A 1 161 ? 15.694 -5.081 -5.266 1.00 87.06 161 PRO A CA 1
ATOM 1278 C C . PRO A 1 161 ? 14.276 -4.506 -5.351 1.00 87.06 161 PRO A C 1
ATOM 1280 O O . PRO A 1 161 ? 13.493 -4.671 -4.418 1.00 87.06 161 PRO A O 1
ATOM 1283 N N . THR A 1 162 ? 13.906 -3.936 -6.499 1.00 86.94 162 THR A N 1
ATOM 1284 C CA . THR A 1 162 ? 12.580 -3.356 -6.739 1.00 86.94 162 THR A CA 1
ATOM 1285 C C . THR A 1 162 ? 11.471 -4.408 -6.673 1.00 86.94 162 THR A C 1
ATOM 1287 O O . THR A 1 162 ? 10.480 -4.215 -5.967 1.00 86.94 162 THR A O 1
ATOM 1290 N N . ARG A 1 163 ? 11.634 -5.564 -7.335 1.00 87.12 163 ARG A N 1
ATOM 1291 C CA . ARG A 1 163 ? 10.653 -6.665 -7.263 1.00 87.12 163 ARG A CA 1
ATOM 1292 C C . ARG A 1 163 ? 10.512 -7.215 -5.846 1.00 87.12 163 ARG A C 1
ATOM 1294 O O . ARG A 1 163 ? 9.393 -7.482 -5.411 1.00 87.12 163 ARG A O 1
ATOM 1301 N N . LYS A 1 164 ? 11.622 -7.352 -5.112 1.00 89.12 164 LYS A N 1
ATOM 1302 C CA . LYS A 1 164 ? 11.609 -7.765 -3.698 1.00 89.12 164 LYS A CA 1
ATOM 1303 C C . LYS A 1 164 ? 10.867 -6.749 -2.836 1.00 89.12 164 LYS A C 1
ATOM 1305 O O . LYS A 1 164 ? 9.999 -7.145 -2.068 1.00 89.12 164 LYS A O 1
ATOM 1310 N N . PHE A 1 165 ? 11.140 -5.459 -3.003 1.00 90.75 165 PHE A N 1
ATOM 1311 C CA . PHE A 1 165 ? 10.436 -4.396 -2.289 1.00 90.75 165 PHE A CA 1
ATOM 1312 C C . PHE A 1 165 ? 8.924 -4.440 -2.558 1.00 90.75 165 PHE A C 1
ATOM 1314 O O . PHE A 1 165 ? 8.132 -4.529 -1.622 1.00 90.75 165 PHE A O 1
ATOM 1321 N N . MET A 1 166 ? 8.516 -4.492 -3.828 1.00 89.56 166 MET A N 1
ATOM 1322 C CA . MET A 1 166 ? 7.099 -4.537 -4.221 1.00 89.56 166 MET A CA 1
ATOM 1323 C C . MET A 1 166 ? 6.375 -5.810 -3.760 1.00 89.56 166 MET A C 1
ATOM 1325 O O . MET A 1 166 ? 5.151 -5.807 -3.623 1.00 89.56 166 MET A O 1
ATOM 1329 N N . PHE A 1 167 ? 7.110 -6.897 -3.523 1.00 91.06 167 PHE A N 1
ATOM 1330 C CA . PHE A 1 167 ? 6.592 -8.115 -2.903 1.00 91.06 167 PHE A CA 1
ATOM 1331 C C . PHE A 1 167 ? 6.485 -7.993 -1.377 1.00 91.06 167 PHE A C 1
ATOM 1333 O O . PHE A 1 167 ? 5.498 -8.428 -0.795 1.00 91.06 167 PHE A O 1
ATOM 1340 N N . VAL A 1 168 ? 7.478 -7.392 -0.721 1.00 93.00 168 VAL A N 1
ATOM 1341 C CA . VAL A 1 168 ? 7.534 -7.278 0.743 1.00 93.00 168 VAL A CA 1
ATOM 1342 C C . VAL A 1 168 ? 6.478 -6.314 1.280 1.00 93.00 168 VAL A C 1
ATOM 1344 O O . VAL A 1 168 ? 5.895 -6.596 2.323 1.00 93.00 168 VAL A O 1
ATOM 1347 N N . VAL A 1 169 ? 6.182 -5.215 0.580 1.00 94.81 169 VAL A N 1
ATOM 1348 C CA . VAL A 1 169 ? 5.192 -4.229 1.050 1.00 94.81 169 VAL A CA 1
ATOM 1349 C C . VAL A 1 169 ? 3.816 -4.839 1.365 1.00 94.81 169 VAL A C 1
ATOM 1351 O O . VAL A 1 169 ? 3.357 -4.640 2.488 1.00 94.81 169 VAL A O 1
ATOM 1354 N N . PRO A 1 170 ? 3.143 -5.583 0.462 1.00 94.75 170 PRO A N 1
ATOM 1355 C CA . PRO A 1 170 ? 1.849 -6.187 0.786 1.00 94.75 170 PRO A CA 1
ATOM 1356 C C . PRO A 1 170 ? 1.938 -7.195 1.946 1.00 94.75 170 PRO A C 1
ATOM 1358 O O . PRO A 1 170 ? 0.999 -7.291 2.731 1.00 94.75 170 PRO A O 1
ATOM 1361 N N . CYS A 1 171 ? 3.068 -7.892 2.119 1.00 95.69 171 CYS A N 1
ATOM 1362 C CA . CYS A 1 171 ? 3.284 -8.776 3.269 1.00 95.69 171 CYS A CA 1
ATOM 1363 C C . CYS A 1 171 ? 3.377 -7.991 4.584 1.00 95.69 171 CYS A C 1
ATOM 1365 O O . CYS A 1 171 ? 2.720 -8.343 5.560 1.00 95.69 171 CYS A O 1
ATOM 1367 N N . VAL A 1 172 ? 4.155 -6.906 4.613 1.00 96.06 172 VAL A N 1
ATOM 1368 C CA . VAL A 1 172 ? 4.270 -6.028 5.788 1.00 96.06 172 VAL A CA 1
ATOM 1369 C C . VAL A 1 172 ? 2.920 -5.392 6.112 1.00 96.06 172 VAL A C 1
ATOM 1371 O O . VAL A 1 172 ? 2.509 -5.383 7.269 1.00 96.06 172 VAL A O 1
ATOM 1374 N N . LEU A 1 173 ? 2.191 -4.920 5.100 1.00 96.00 173 LEU A N 1
ATOM 1375 C CA . LEU A 1 173 ? 0.878 -4.310 5.284 1.00 96.00 173 LEU A CA 1
ATOM 1376 C C . LEU A 1 173 ? -0.143 -5.302 5.860 1.00 96.00 173 LEU A C 1
ATOM 1378 O O . LEU A 1 173 ? -0.908 -4.932 6.752 1.00 96.00 173 LEU A O 1
ATOM 1382 N N . LEU A 1 174 ? -0.102 -6.567 5.430 1.00 96.69 174 LEU A N 1
ATOM 1383 C CA . LEU A 1 174 ? -0.906 -7.636 6.020 1.00 96.69 174 LEU A CA 1
ATOM 1384 C C . LEU A 1 174 ? -0.522 -7.905 7.477 1.00 96.69 174 LEU A C 1
ATOM 1386 O O . LEU A 1 174 ? -1.416 -8.047 8.306 1.00 96.69 174 LEU A O 1
ATOM 1390 N N . LEU A 1 175 ? 0.773 -7.941 7.810 1.00 96.69 175 LEU A N 1
ATOM 1391 C CA . LEU A 1 175 ? 1.220 -8.132 9.195 1.00 96.69 175 LEU A CA 1
ATOM 1392 C C . LEU A 1 175 ? 0.710 -7.008 10.102 1.00 96.69 175 LEU A C 1
ATOM 1394 O O . LEU A 1 175 ? 0.110 -7.294 11.138 1.00 96.69 175 LEU A O 1
ATOM 1398 N N . LEU A 1 176 ? 0.860 -5.746 9.689 1.00 96.38 176 LEU A N 1
ATOM 1399 C CA . LEU A 1 176 ? 0.316 -4.611 10.439 1.00 96.38 176 LEU A CA 1
ATOM 1400 C C . LEU A 1 176 ? -1.207 -4.717 10.559 1.00 96.38 176 LEU A C 1
ATOM 1402 O O . LEU A 1 176 ? -1.752 -4.570 11.649 1.00 96.38 176 LEU A O 1
ATOM 1406 N N . THR A 1 177 ? -1.897 -5.038 9.465 1.00 96.38 177 THR A N 1
ATOM 1407 C CA . THR A 1 177 ? -3.356 -5.192 9.479 1.00 96.38 177 THR A CA 1
ATOM 1408 C C . THR A 1 177 ? -3.791 -6.301 10.432 1.00 96.38 177 THR A C 1
ATOM 1410 O O . THR A 1 177 ? -4.699 -6.084 11.225 1.00 96.38 177 THR A O 1
ATOM 1413 N N . SER A 1 178 ? -3.108 -7.448 10.435 1.00 95.94 178 SER A N 1
ATOM 1414 C CA . SER A 1 178 ? -3.404 -8.561 11.342 1.00 95.94 178 SER A CA 1
ATOM 1415 C C . SER A 1 178 ? -3.231 -8.181 12.814 1.00 95.94 178 SER A C 1
ATOM 1417 O O . SER A 1 178 ? -4.091 -8.504 13.629 1.00 95.94 178 SER A O 1
ATOM 1419 N N . TYR A 1 179 ? -2.190 -7.406 13.135 1.00 95.50 179 TYR A N 1
ATOM 1420 C CA . TYR A 1 179 ? -1.949 -6.905 14.487 1.00 95.50 179 TYR A CA 1
ATOM 1421 C C . TYR A 1 179 ? -3.085 -6.002 14.988 1.00 95.50 179 TYR A C 1
ATOM 1423 O O . TYR A 1 179 ? -3.519 -6.135 16.128 1.00 95.50 179 TYR A O 1
ATOM 1431 N N . PHE A 1 180 ? -3.593 -5.099 14.143 1.00 94.56 180 PHE A N 1
ATOM 1432 C CA . PHE A 1 180 ? -4.656 -4.172 14.546 1.00 94.56 180 PHE A CA 1
ATOM 1433 C C . PHE A 1 180 ? -6.062 -4.770 14.475 1.00 94.56 180 PHE A C 1
ATOM 1435 O O . PHE A 1 180 ? -6.916 -4.362 15.256 1.00 94.56 180 PHE A O 1
ATOM 1442 N N . VAL A 1 181 ? -6.320 -5.697 13.549 1.00 94.81 181 VAL A N 1
ATOM 1443 C CA . VAL A 1 181 ? -7.616 -6.385 13.414 1.00 94.81 181 VAL A CA 1
ATOM 1444 C C . VAL A 1 181 ? -7.859 -7.350 14.580 1.00 94.81 181 VAL A C 1
ATOM 1446 O O . VAL A 1 181 ? -9.008 -7.504 14.999 1.00 94.81 181 VAL A O 1
ATOM 1449 N N . GLY A 1 182 ? -6.802 -7.963 15.123 1.00 91.56 182 GLY A N 1
ATOM 1450 C CA . GLY A 1 182 ? -6.891 -8.870 16.267 1.00 91.56 182 GLY A CA 1
ATOM 1451 C C . GLY A 1 182 ? -7.798 -10.068 15.981 1.00 91.56 182 GLY A C 1
ATOM 1452 O O . GLY A 1 182 ? -7.638 -10.754 14.972 1.00 91.56 182 GLY A O 1
ATOM 1453 N N . ASP A 1 183 ? -8.786 -10.287 16.849 1.00 90.44 183 ASP A N 1
ATOM 1454 C CA . ASP A 1 183 ? -9.622 -11.495 16.839 1.00 90.44 183 ASP A CA 1
ATOM 1455 C C . ASP A 1 183 ? -10.791 -11.458 15.842 1.00 90.44 183 ASP A C 1
ATOM 1457 O O . ASP A 1 183 ? -11.564 -12.415 15.747 1.00 90.44 183 ASP A O 1
ATOM 1461 N N . ASN A 1 184 ? -10.951 -10.380 15.066 1.00 92.94 184 ASN A N 1
ATOM 1462 C CA . ASN A 1 184 ? -11.989 -10.333 14.038 1.00 92.94 184 ASN A CA 1
ATOM 1463 C C . ASN A 1 184 ? -11.599 -11.212 12.838 1.00 92.94 184 ASN A C 1
ATOM 1465 O O . ASN A 1 184 ? -11.044 -10.744 11.840 1.00 92.94 184 ASN A O 1
ATOM 1469 N N . MET A 1 185 ? -11.927 -12.501 12.942 1.00 93.06 185 MET A N 1
ATOM 1470 C CA . MET A 1 185 ? -11.569 -13.528 11.963 1.00 93.06 185 MET A CA 1
ATOM 1471 C C . MET A 1 185 ? -12.092 -13.231 10.560 1.00 93.06 185 MET A C 1
ATOM 1473 O O . MET A 1 185 ? -11.412 -13.532 9.584 1.00 93.06 185 MET A O 1
ATOM 1477 N N . LEU A 1 186 ? -13.272 -12.618 10.438 1.00 95.12 186 LEU A N 1
ATOM 1478 C CA . LEU A 1 186 ? -13.848 -12.303 9.134 1.00 95.12 186 LEU A CA 1
ATOM 1479 C C . LEU A 1 186 ? -13.047 -11.206 8.425 1.00 95.12 186 LEU A C 1
ATOM 1481 O O . LEU A 1 186 ? -12.661 -11.379 7.269 1.00 95.12 186 LEU A O 1
ATOM 1485 N N . LEU A 1 187 ? -12.739 -10.104 9.118 1.00 95.00 187 LEU A N 1
ATOM 1486 C CA . LEU A 1 187 ? -11.906 -9.042 8.548 1.00 95.00 187 LEU A CA 1
ATOM 1487 C C . LEU A 1 187 ? -10.482 -9.534 8.283 1.00 95.00 187 LEU A C 1
ATOM 1489 O O . LEU A 1 187 ? -9.910 -9.212 7.240 1.00 95.00 187 LEU A O 1
ATOM 1493 N N . LEU A 1 188 ? -9.916 -10.343 9.179 1.00 95.50 188 LEU A N 1
ATOM 1494 C CA . LEU A 1 188 ? -8.595 -10.933 8.981 1.00 95.50 188 LEU A CA 1
ATOM 1495 C C . LEU A 1 188 ? -8.575 -11.827 7.736 1.00 95.50 188 LEU A C 1
ATOM 1497 O O . LEU A 1 188 ? -7.701 -11.666 6.888 1.00 95.50 188 LEU A O 1
ATOM 1501 N N . PHE A 1 189 ? -9.563 -12.710 7.584 1.00 96.75 189 PHE A N 1
ATOM 1502 C CA . PHE A 1 189 ? -9.679 -13.604 6.435 1.00 96.75 189 PHE A CA 1
ATOM 1503 C C . PHE A 1 189 ? -9.756 -12.832 5.116 1.00 96.75 189 PHE A C 1
ATOM 1505 O O . PHE A 1 189 ? -9.000 -13.123 4.190 1.00 96.75 189 PHE A O 1
ATOM 1512 N N . VAL A 1 190 ? -10.608 -11.805 5.038 1.00 96.81 190 VAL A N 1
ATOM 1513 C CA . VAL A 1 190 ? -10.742 -10.975 3.830 1.00 96.81 190 VAL A CA 1
ATOM 1514 C C . VAL A 1 190 ? -9.419 -10.284 3.479 1.00 96.81 190 VAL A C 1
ATOM 1516 O O . VAL A 1 190 ? -9.012 -10.293 2.316 1.00 96.81 190 VAL A O 1
ATOM 1519 N N . ASN A 1 191 ? -8.706 -9.745 4.473 1.00 96.69 191 ASN A N 1
ATOM 1520 C CA . ASN A 1 191 ? -7.390 -9.138 4.266 1.00 96.69 191 ASN A CA 1
ATOM 1521 C C . ASN A 1 191 ? -6.344 -10.155 3.791 1.00 96.69 191 ASN A C 1
ATOM 1523 O O . ASN A 1 191 ? -5.611 -9.870 2.846 1.00 96.69 191 ASN A O 1
ATOM 1527 N N . VAL A 1 192 ? -6.301 -11.345 4.398 1.00 96.56 192 VAL A N 1
ATOM 1528 C CA . VAL A 1 192 ? -5.384 -12.424 4.002 1.00 96.56 192 VAL A CA 1
ATOM 1529 C C . VAL A 1 192 ? -5.646 -12.848 2.562 1.00 96.56 192 VAL A C 1
ATOM 1531 O O . VAL A 1 192 ? -4.705 -12.903 1.775 1.00 96.56 192 VAL A O 1
ATOM 1534 N N . VAL A 1 193 ? -6.902 -13.105 2.185 1.00 96.38 193 VAL A N 1
ATOM 1535 C CA . VAL A 1 193 ? -7.244 -13.514 0.814 1.00 96.38 193 VAL A CA 1
ATOM 1536 C C . VAL A 1 193 ? -6.834 -12.439 -0.193 1.00 96.38 193 VAL A C 1
ATOM 1538 O O . VAL A 1 193 ? -6.189 -12.762 -1.192 1.00 96.38 193 VAL A O 1
ATOM 1541 N N . ALA A 1 194 ? -7.143 -11.167 0.077 1.00 94.88 194 ALA A N 1
ATOM 1542 C CA . ALA A 1 194 ? -6.765 -10.062 -0.803 1.00 94.88 194 ALA A CA 1
ATOM 1543 C C . ALA A 1 194 ? -5.242 -9.977 -0.998 1.00 94.88 194 ALA A C 1
ATOM 1545 O O . ALA A 1 194 ? -4.762 -9.919 -2.135 1.00 94.88 194 ALA A O 1
ATOM 1546 N N . THR A 1 195 ? -4.473 -10.048 0.091 1.00 94.94 195 THR A N 1
ATOM 1547 C CA . THR A 1 195 ? -3.010 -10.021 0.027 1.00 94.94 195 THR A CA 1
ATOM 1548 C C . THR A 1 195 ? -2.458 -11.255 -0.688 1.00 94.94 195 THR A C 1
ATOM 1550 O O . THR A 1 195 ? -1.573 -11.116 -1.531 1.00 94.94 195 THR A O 1
ATOM 1553 N N . VAL A 1 196 ? -2.985 -12.455 -0.419 1.00 93.69 196 VAL A N 1
ATOM 1554 C CA . VAL A 1 196 ? -2.549 -13.705 -1.067 1.00 93.69 196 VAL A CA 1
ATOM 1555 C C . VAL A 1 196 ? -2.728 -13.623 -2.578 1.00 93.69 196 VAL A C 1
ATOM 1557 O O . VAL A 1 196 ? -1.784 -13.920 -3.302 1.00 93.69 196 VAL A O 1
ATOM 1560 N N . VAL A 1 197 ? -3.876 -13.154 -3.076 1.00 92.00 197 VAL A N 1
ATOM 1561 C CA . VAL A 1 197 ? -4.108 -12.985 -4.525 1.00 92.00 197 VAL A CA 1
ATOM 1562 C C . VAL A 1 197 ? -3.022 -12.110 -5.162 1.00 92.00 197 VAL A C 1
ATOM 1564 O O . VAL A 1 197 ? -2.464 -12.446 -6.209 1.00 92.00 197 VAL A O 1
ATOM 1567 N N . VAL A 1 198 ? -2.676 -11.006 -4.506 1.00 92.56 198 VAL A N 1
ATOM 1568 C CA . VAL A 1 198 ? -1.699 -10.028 -5.000 1.00 92.56 198 VAL A CA 1
ATOM 1569 C C . VAL A 1 198 ? -0.260 -10.526 -4.902 1.00 92.56 198 VAL A C 1
ATOM 1571 O O . VAL A 1 198 ? 0.557 -10.230 -5.777 1.00 92.56 198 VAL A O 1
ATOM 1574 N N . VAL A 1 199 ? 0.061 -11.269 -3.848 1.00 91.88 199 VAL A N 1
ATOM 1575 C CA . VAL A 1 199 ? 1.369 -11.896 -3.632 1.00 91.88 199 VAL A CA 1
ATOM 1576 C C . VAL A 1 199 ? 1.586 -13.022 -4.638 1.00 91.88 199 VAL A C 1
ATOM 1578 O O . VAL A 1 199 ? 2.637 -13.067 -5.277 1.00 91.88 199 VAL A O 1
ATOM 1581 N N . LEU A 1 200 ? 0.580 -13.877 -4.852 1.00 88.25 200 LEU A N 1
ATOM 1582 C CA . LEU A 1 200 ? 0.624 -14.950 -5.845 1.00 88.25 200 LEU A CA 1
ATOM 1583 C C . LEU A 1 200 ? 0.864 -14.394 -7.248 1.00 88.25 200 LEU A C 1
ATOM 1585 O O . LEU A 1 200 ? 1.729 -14.900 -7.957 1.00 88.25 200 LEU A O 1
ATOM 1589 N N . ALA A 1 201 ? 0.183 -13.309 -7.625 1.00 84.94 201 ALA A N 1
ATOM 1590 C CA . ALA A 1 201 ? 0.377 -12.672 -8.928 1.00 84.94 201 ALA A CA 1
ATOM 1591 C C . ALA A 1 201 ? 1.819 -12.166 -9.156 1.00 84.94 201 ALA A C 1
ATOM 1593 O O . ALA A 1 201 ? 2.276 -12.098 -10.299 1.00 84.94 201 ALA A O 1
ATOM 1594 N N . LYS A 1 202 ? 2.557 -11.848 -8.083 1.00 82.94 202 LYS A N 1
ATOM 1595 C CA . LYS A 1 202 ? 3.957 -11.396 -8.140 1.00 82.94 202 LYS A CA 1
ATOM 1596 C C . LYS A 1 202 ? 4.978 -12.537 -8.188 1.00 82.94 202 LYS A C 1
ATOM 1598 O O . LYS A 1 202 ? 6.147 -12.273 -8.470 1.00 82.94 202 LYS A O 1
ATOM 1603 N N . LEU A 1 203 ? 4.585 -13.786 -7.922 1.00 80.62 203 LEU A N 1
ATOM 1604 C CA . LEU A 1 203 ? 5.533 -14.901 -7.868 1.00 80.62 203 LEU A CA 1
ATOM 1605 C C . LEU A 1 203 ? 6.134 -15.226 -9.251 1.00 80.62 203 LEU A C 1
ATOM 1607 O O . LEU A 1 203 ? 5.417 -15.208 -10.255 1.00 80.62 203 LEU A O 1
ATOM 1611 N N . PRO A 1 204 ? 7.424 -15.624 -9.314 1.00 67.12 204 PRO A N 1
ATOM 1612 C CA . PRO A 1 204 ? 8.082 -16.003 -10.568 1.00 67.12 204 PRO A CA 1
ATOM 1613 C C . PRO A 1 204 ? 7.389 -17.161 -11.297 1.00 67.12 204 PRO A C 1
ATOM 1615 O O . PRO A 1 204 ? 7.392 -17.207 -12.523 1.00 67.12 204 PRO A O 1
ATOM 1618 N N . SER A 1 205 ? 6.742 -18.071 -10.561 1.00 62.97 205 SER A N 1
ATOM 1619 C CA . SER A 1 205 ? 6.020 -19.221 -11.121 1.00 62.97 205 SER A CA 1
ATOM 1620 C C . SER A 1 205 ? 4.853 -18.828 -12.039 1.00 62.97 205 SER A C 1
ATOM 1622 O O . SER A 1 205 ? 4.465 -19.613 -12.903 1.00 62.97 205 SER A O 1
ATOM 1624 N N . PHE A 1 206 ? 4.320 -17.609 -11.889 1.00 60.41 206 PHE A N 1
ATOM 1625 C CA . PHE A 1 206 ? 3.259 -17.061 -12.739 1.00 60.41 206 PHE A CA 1
ATOM 1626 C C . PHE A 1 206 ? 3.781 -16.135 -13.845 1.00 60.41 206 PHE A C 1
ATOM 1628 O O . PHE A 1 206 ? 2.992 -15.553 -14.592 1.00 60.41 206 PHE A O 1
ATOM 1635 N N . HIS A 1 207 ? 5.102 -16.019 -14.009 1.00 60.84 207 HIS A N 1
ATOM 1636 C CA . HIS A 1 207 ? 5.694 -15.219 -15.076 1.00 60.84 207 HIS A CA 1
ATOM 1637 C C . HIS A 1 207 ? 5.228 -15.724 -16.449 1.00 60.84 207 HIS A C 1
ATOM 1639 O O . HIS A 1 207 ? 5.403 -16.899 -16.779 1.00 60.84 207 HIS A O 1
ATOM 1645 N N . LYS A 1 208 ? 4.592 -14.845 -17.237 1.00 59.78 208 LYS A N 1
ATOM 1646 C CA . LYS A 1 208 ? 4.001 -15.147 -18.554 1.00 59.78 208 LYS A CA 1
ATOM 1647 C C . LYS A 1 208 ? 2.940 -16.265 -18.550 1.00 59.78 208 LYS A C 1
ATOM 1649 O O . LYS A 1 208 ? 2.461 -16.656 -19.615 1.00 59.78 208 LYS A O 1
ATOM 1654 N N . ARG A 1 209 ? 2.506 -16.763 -17.383 1.00 57.16 209 ARG A N 1
ATOM 1655 C CA . ARG A 1 209 ? 1.441 -17.771 -17.251 1.00 57.16 209 ARG A CA 1
ATOM 1656 C C . ARG A 1 209 ? 0.164 -17.105 -16.756 1.00 57.16 209 ARG A C 1
ATOM 1658 O O . ARG A 1 209 ? -0.081 -16.960 -15.564 1.00 57.16 209 ARG A O 1
ATOM 1665 N N . ARG A 1 210 ? -0.664 -16.682 -17.712 1.00 65.94 210 ARG A N 1
ATOM 1666 C CA . ARG A 1 210 ? -1.982 -16.088 -17.454 1.00 65.94 210 ARG A CA 1
ATOM 1667 C C . ARG A 1 210 ? -2.946 -17.206 -17.051 1.00 65.94 210 ARG A C 1
ATOM 1669 O O . ARG A 1 210 ? -3.344 -17.994 -17.903 1.00 65.94 210 ARG A O 1
ATOM 1676 N N . ILE A 1 211 ? -3.330 -17.258 -15.776 1.00 56.22 211 ILE A N 1
ATOM 1677 C CA . ILE A 1 211 ? -4.113 -18.357 -15.169 1.00 56.22 211 ILE A CA 1
ATOM 1678 C C . ILE A 1 211 ? -5.532 -18.488 -15.772 1.00 56.22 211 ILE A C 1
ATOM 1680 O O . ILE A 1 211 ? -6.211 -19.476 -15.542 1.00 56.22 211 ILE A O 1
ATOM 1684 N N . PHE A 1 212 ? -5.969 -17.550 -16.620 1.00 54.56 212 PHE A N 1
ATOM 1685 C CA . PHE A 1 212 ? -7.308 -17.575 -17.223 1.00 54.56 212 PHE A CA 1
ATOM 1686 C C . PHE A 1 212 ? -7.356 -17.200 -18.708 1.00 54.56 212 PHE A C 1
ATOM 1688 O O . PHE A 1 212 ? -8.420 -16.881 -19.224 1.00 54.56 212 PHE A O 1
ATOM 1695 N N . GLY A 1 213 ? -6.222 -17.162 -19.420 1.00 51.03 213 GLY A N 1
ATOM 1696 C CA . GLY A 1 213 ? -6.222 -16.780 -20.843 1.00 51.03 213 GLY A CA 1
ATOM 1697 C C . GLY A 1 213 ? -6.756 -15.365 -21.138 1.00 51.03 213 GLY A C 1
ATOM 1698 O O . GLY A 1 213 ? -6.928 -15.015 -22.303 1.00 51.03 213 GLY A O 1
ATOM 1699 N N . ILE A 1 214 ? -6.991 -14.544 -20.106 1.00 54.34 214 ILE A N 1
ATOM 1700 C CA . ILE A 1 214 ? -7.502 -13.182 -20.244 1.00 54.34 214 ILE A CA 1
ATOM 1701 C C . ILE A 1 214 ? -6.476 -12.356 -21.024 1.00 54.34 214 ILE A C 1
ATOM 1703 O O . ILE A 1 214 ? -5.305 -12.238 -20.640 1.00 54.34 214 ILE A O 1
ATOM 1707 N N . ASN A 1 215 ? -6.957 -11.767 -22.120 1.00 51.16 215 ASN A N 1
ATOM 1708 C CA . ASN A 1 215 ? -6.252 -10.789 -22.937 1.00 51.16 215 ASN A CA 1
ATOM 1709 C C . ASN A 1 215 ? -5.031 -11.379 -23.684 1.00 51.16 215 ASN A C 1
ATOM 1711 O O . ASN A 1 215 ? -3.914 -10.900 -23.481 1.00 51.16 215 ASN A O 1
ATOM 1715 N N . LYS A 1 216 ? -5.229 -12.462 -24.464 1.00 51.50 216 LYS A N 1
ATOM 1716 C CA . LYS A 1 216 ? -4.254 -12.948 -25.466 1.00 51.50 216 LYS A CA 1
ATOM 1717 C C . LYS A 1 216 ? -3.843 -11.826 -26.409 1.00 51.50 216 LYS A C 1
ATOM 1719 O O . LYS A 1 216 ? -4.752 -11.162 -26.937 1.00 51.50 216 LYS A O 1
#

Radius of gyration: 33.01 Å; Cα contacts (8 Å, |Δi|>4): 137; chains: 1; bounding box: 70×72×96 Å

Solvent-accessible surface area (backbone atoms only — not comparable to full-atom values): 13949 Å² total; per-residue (Å²): 135,86,88,86,85,88,84,88,85,86,88,85,82,85,89,82,89,82,84,91,89,85,88,89,89,87,84,86,90,83,87,90,85,81,81,80,78,75,80,74,89,81,79,84,75,88,78,68,88,76,72,84,52,103,57,95,67,87,72,80,84,56,72,82,44,53,66,64,75,42,76,63,33,59,53,51,52,52,48,51,53,52,51,50,45,52,52,46,42,51,52,52,52,53,47,15,76,74,77,52,84,60,52,69,66,61,48,49,30,50,33,38,48,52,48,47,48,51,50,29,53,52,51,37,43,55,32,68,65,42,58,42,49,100,81,60,81,65,87,82,83,55,82,54,56,82,31,26,50,58,52,56,35,74,81,60,52,78,88,38,72,62,59,49,49,70,54,45,50,55,54,52,46,47,54,54,28,46,67,57,42,58,86,43,58,68,64,44,49,55,49,49,52,46,39,48,57,44,51,54,69,68,37,76,90,41,63,96,50,64,94,73,65,74,84,123

pLDDT: mean 72.28, std 23.56, range [28.69, 98.12]

Mean predicted aligned error: 15.9 Å

InterPro domains:
  IPR007203 ORMDL family [PF04061] (84-210)
  IPR007203 ORMDL family [PTHR12665] (59-216)